Protein AF-A0AAD9J7C3-F1 (afdb_monomer)

Organism: NCBI:txid53620

Structure (mmCIF, N/CA/C/O backbone):
data_AF-A0AAD9J7C3-F1
#
_entry.id   AF-A0AAD9J7C3-F1
#
loop_
_atom_site.group_PDB
_atom_site.id
_atom_site.type_symbol
_atom_site.label_atom_id
_atom_site.label_alt_id
_atom_site.label_comp_id
_atom_site.label_asym_id
_atom_site.label_entity_id
_atom_site.label_seq_id
_atom_site.pdbx_PDB_ins_code
_atom_site.Cartn_x
_atom_site.Cartn_y
_atom_site.Cartn_z
_atom_site.occupancy
_atom_site.B_iso_or_equiv
_atom_site.auth_seq_id
_atom_site.auth_comp_id
_atom_site.auth_asym_id
_atom_site.auth_atom_id
_atom_site.pdbx_PDB_model_num
ATOM 1 N N . MET A 1 1 ? 19.164 18.723 -109.609 1.00 40.94 1 MET A N 1
ATOM 2 C CA . MET A 1 1 ? 20.501 19.326 -109.444 1.00 40.94 1 MET A CA 1
ATOM 3 C C . MET A 1 1 ? 20.771 19.322 -107.951 1.00 40.94 1 MET A C 1
ATOM 5 O O . MET A 1 1 ? 20.041 19.988 -107.237 1.00 40.94 1 MET A O 1
ATOM 9 N N . SER A 1 2 ? 21.419 18.276 -107.443 1.00 44.34 2 SER A N 1
ATOM 10 C CA . SER A 1 2 ? 22.884 18.082 -107.408 1.00 44.34 2 SER A CA 1
ATOM 11 C C . SER A 1 2 ? 23.456 18.688 -106.127 1.00 44.34 2 SER A C 1
ATOM 13 O O . SER A 1 2 ? 23.406 19.900 -105.979 1.00 44.34 2 SER A O 1
ATOM 15 N N . SER A 1 3 ? 23.904 17.815 -105.214 1.00 46.81 3 SER A N 1
ATOM 16 C CA . SER A 1 3 ? 25.274 17.820 -104.647 1.00 46.81 3 SER A CA 1
ATOM 17 C C . SER A 1 3 ? 25.325 18.636 -103.342 1.00 46.81 3 SER A C 1
ATOM 19 O O . SER A 1 3 ? 24.596 19.603 -103.221 1.00 46.81 3 SER A O 1
ATOM 21 N N . GLU A 1 4 ? 26.012 18.285 -102.259 1.00 47.66 4 GLU A N 1
ATOM 22 C CA . GLU A 1 4 ? 27.148 17.401 -102.004 1.00 47.66 4 GLU A CA 1
ATOM 23 C C . GLU A 1 4 ? 26.957 16.672 -100.660 1.00 47.66 4 GLU A C 1
ATOM 25 O O . GLU A 1 4 ? 26.453 17.232 -99.687 1.00 47.66 4 GLU A O 1
ATOM 30 N N . LYS A 1 5 ? 27.395 15.409 -100.606 1.00 54.91 5 LYS A N 1
ATOM 31 C CA . LYS A 1 5 ? 27.704 14.692 -99.367 1.00 54.91 5 LYS A CA 1
ATOM 32 C C . LYS A 1 5 ? 29.201 14.867 -99.112 1.00 54.91 5 LYS A C 1
ATOM 34 O O . LYS A 1 5 ? 29.982 14.232 -99.812 1.00 54.91 5 LYS A O 1
ATOM 39 N N . ASP A 1 6 ? 29.578 15.652 -98.109 1.00 56.78 6 ASP A N 1
ATOM 40 C CA . ASP A 1 6 ? 30.937 15.629 -97.558 1.00 56.78 6 ASP A CA 1
ATOM 41 C C . ASP A 1 6 ? 31.006 14.589 -96.438 1.00 56.78 6 ASP A C 1
ATOM 43 O O . ASP A 1 6 ? 30.622 14.820 -95.289 1.00 56.78 6 ASP A O 1
ATOM 47 N N . VAL A 1 7 ? 31.463 13.396 -96.812 1.00 54.19 7 VAL A N 1
ATOM 48 C CA . VAL A 1 7 ? 31.880 12.345 -95.886 1.00 54.19 7 VAL A CA 1
ATOM 49 C C . VAL A 1 7 ? 33.292 12.706 -95.435 1.00 54.19 7 VAL A C 1
ATOM 51 O O . VAL A 1 7 ? 34.247 12.537 -96.186 1.00 54.19 7 VAL A O 1
ATOM 54 N N . LYS A 1 8 ? 33.427 13.228 -94.213 1.00 59.22 8 LYS A N 1
ATOM 55 C CA . LYS A 1 8 ? 34.726 13.302 -93.537 1.00 59.22 8 LYS A CA 1
ATOM 56 C C . LYS A 1 8 ? 35.181 11.871 -93.259 1.00 59.22 8 LYS A C 1
ATOM 58 O O . LYS A 1 8 ? 34.643 11.220 -92.367 1.00 59.22 8 LYS A O 1
ATOM 63 N N . GLU A 1 9 ? 36.121 11.391 -94.067 1.00 52.94 9 GLU A N 1
ATOM 64 C CA . GLU A 1 9 ? 36.908 10.191 -93.793 1.00 52.94 9 GLU A CA 1
ATOM 65 C C . GLU A 1 9 ? 37.601 10.364 -92.442 1.00 52.94 9 GLU A C 1
ATOM 67 O O . GLU A 1 9 ? 38.524 11.160 -92.268 1.00 52.94 9 GLU A O 1
ATOM 72 N N . ASP A 1 10 ? 37.063 9.645 -91.466 1.00 54.97 10 ASP A N 1
ATOM 73 C CA . ASP A 1 10 ? 37.584 9.532 -90.120 1.00 54.97 10 ASP A CA 1
ATOM 74 C C . ASP A 1 10 ? 38.886 8.728 -90.209 1.00 54.97 10 ASP A C 1
ATOM 76 O O . ASP A 1 10 ? 38.883 7.512 -90.421 1.00 54.97 10 ASP A O 1
ATOM 80 N N . SER A 1 11 ? 40.010 9.444 -90.171 1.00 57.03 11 SER A N 1
ATOM 81 C CA . SER A 1 11 ? 41.364 8.902 -90.253 1.00 57.03 11 SER A CA 1
ATOM 82 C C . SER A 1 11 ? 41.648 8.065 -89.008 1.00 57.03 11 SER A C 1
ATOM 84 O O . SER A 1 11 ? 42.238 8.530 -88.032 1.00 57.03 11 SER A O 1
ATOM 86 N N . ARG A 1 12 ? 41.191 6.815 -89.040 1.00 59.53 12 ARG A N 1
ATOM 87 C CA . ARG A 1 12 ? 41.415 5.807 -88.011 1.00 59.53 12 ARG A CA 1
ATOM 88 C C . ARG A 1 12 ? 42.903 5.462 -88.023 1.00 59.53 12 ARG A C 1
ATOM 90 O O . ARG A 1 12 ? 43.373 4.731 -88.885 1.00 59.53 12 ARG A O 1
ATOM 97 N N . MET A 1 13 ? 43.663 6.073 -87.118 1.00 64.56 13 MET A N 1
ATOM 98 C CA . MET A 1 13 ? 45.041 5.668 -86.870 1.00 64.56 13 MET A CA 1
ATOM 99 C C . MET A 1 13 ? 45.020 4.229 -86.353 1.00 64.56 13 MET A C 1
ATOM 101 O O . MET A 1 13 ? 44.535 3.985 -85.248 1.00 64.56 13 MET A O 1
ATOM 105 N N . ASP A 1 14 ? 45.521 3.294 -87.158 1.00 73.81 14 ASP A N 1
ATOM 106 C CA . ASP A 1 14 ? 45.752 1.915 -86.740 1.00 73.81 14 ASP A CA 1
ATOM 107 C C . ASP A 1 14 ? 46.847 1.921 -85.666 1.00 73.81 14 ASP A C 1
ATOM 109 O O . ASP A 1 14 ? 48.041 2.037 -85.948 1.00 73.81 14 ASP A O 1
ATOM 113 N N . LEU A 1 15 ? 46.416 1.896 -84.406 1.00 73.00 15 LEU A N 1
ATOM 114 C CA . LEU A 1 15 ? 47.297 1.716 -83.260 1.00 73.00 15 LEU A CA 1
ATOM 115 C C . LEU A 1 15 ? 47.873 0.297 -83.290 1.00 73.00 15 LEU A C 1
ATOM 117 O O . LEU A 1 15 ? 47.196 -0.656 -83.674 1.00 73.00 15 LEU A O 1
ATOM 121 N N . ASP A 1 16 ? 49.128 0.165 -82.864 1.00 88.12 16 ASP A N 1
ATOM 122 C CA . ASP A 1 16 ? 49.785 -1.129 -82.696 1.00 88.12 16 ASP A CA 1
ATOM 123 C C . ASP A 1 16 ? 48.936 -2.015 -81.752 1.00 88.12 16 ASP A C 1
ATOM 125 O O . ASP A 1 16 ? 48.619 -1.575 -80.638 1.00 88.12 16 ASP A O 1
ATOM 129 N N . PRO A 1 17 ? 48.545 -3.238 -82.159 1.00 88.50 17 PRO A N 1
ATOM 130 C CA . PRO A 1 17 ? 47.713 -4.131 -81.348 1.00 88.50 17 PRO A CA 1
ATOM 131 C C . PRO A 1 17 ? 48.304 -4.431 -79.961 1.00 88.50 17 PRO A C 1
ATOM 133 O O . PRO A 1 17 ? 47.553 -4.724 -79.027 1.00 88.50 17 PRO A O 1
ATOM 136 N N . GLU A 1 18 ? 49.625 -4.323 -79.789 1.00 90.00 18 GLU A N 1
ATOM 137 C CA . GLU A 1 18 ? 50.269 -4.491 -78.482 1.00 90.00 18 GLU A CA 1
ATOM 138 C C . GLU A 1 18 ? 49.977 -3.311 -77.537 1.00 90.00 18 GLU A C 1
ATOM 140 O O . GLU A 1 18 ? 49.751 -3.511 -76.343 1.00 90.00 18 GLU A O 1
ATOM 145 N N . ILE A 1 19 ? 49.888 -2.084 -78.066 1.00 89.00 19 ILE A N 1
ATOM 146 C CA . ILE A 1 19 ? 49.506 -0.891 -77.292 1.00 89.00 19 ILE A CA 1
ATOM 147 C C . ILE A 1 19 ? 48.034 -0.989 -76.881 1.00 89.00 19 ILE A C 1
ATOM 149 O O . ILE A 1 19 ? 47.690 -0.693 -75.736 1.00 89.00 19 ILE A O 1
ATOM 153 N N . GLU A 1 20 ? 47.161 -1.450 -77.780 1.00 87.75 20 GLU A N 1
ATOM 154 C CA . GLU A 1 20 ? 45.740 -1.628 -77.469 1.00 87.75 20 GLU A CA 1
ATOM 155 C C . GLU A 1 20 ? 45.526 -2.683 -76.371 1.00 87.75 20 GLU A C 1
ATOM 157 O O . GLU A 1 20 ? 44.720 -2.485 -75.458 1.00 87.75 20 GLU A O 1
ATOM 162 N N . LYS A 1 21 ? 46.294 -3.777 -76.403 1.00 92.50 21 LYS A N 1
ATOM 163 C CA . LYS A 1 21 ? 46.275 -4.804 -75.357 1.00 92.50 21 LYS A CA 1
ATOM 164 C C . LYS A 1 21 ? 46.764 -4.264 -74.010 1.00 92.50 21 LYS A C 1
ATOM 166 O O . LYS A 1 21 ? 46.104 -4.492 -72.998 1.00 92.50 21 LYS A O 1
ATOM 171 N N . GLN A 1 22 ? 47.870 -3.517 -73.989 1.00 91.94 22 GLN A N 1
ATOM 172 C CA . GLN A 1 22 ? 48.392 -2.913 -72.757 1.00 91.94 22 GLN A CA 1
ATOM 173 C C . GLN A 1 22 ? 47.414 -1.899 -72.150 1.00 91.94 22 GLN A C 1
ATOM 175 O O . GLN A 1 22 ? 47.243 -1.876 -70.932 1.00 91.94 22 GLN A O 1
ATOM 180 N N . LEU A 1 23 ? 46.726 -1.109 -72.982 1.00 90.75 23 LEU A N 1
ATOM 181 C CA . LEU A 1 23 ? 45.687 -0.182 -72.528 1.00 90.75 23 LEU A CA 1
ATOM 182 C C . LEU A 1 23 ? 44.469 -0.913 -71.948 1.00 90.75 23 LEU A C 1
ATOM 184 O O . LEU A 1 23 ? 43.946 -0.480 -70.923 1.00 90.75 23 LEU A O 1
ATOM 188 N N . ARG A 1 24 ? 44.038 -2.035 -72.545 1.00 91.69 24 ARG A N 1
ATOM 189 C CA . ARG A 1 24 ? 42.943 -2.855 -71.993 1.00 91.69 24 ARG A CA 1
ATOM 190 C C . ARG A 1 24 ? 43.318 -3.498 -70.662 1.00 91.69 24 ARG A C 1
ATOM 192 O O . ARG A 1 24 ? 42.544 -3.406 -69.719 1.00 91.69 24 ARG A O 1
ATOM 199 N N . GLU A 1 25 ? 44.509 -4.085 -70.551 1.00 94.12 25 GLU A N 1
ATOM 200 C CA . GLU A 1 25 ? 44.974 -4.668 -69.285 1.00 94.12 25 GLU A CA 1
ATOM 201 C C . GLU A 1 25 ? 45.134 -3.609 -68.183 1.00 94.12 25 GLU A C 1
ATOM 203 O O . GLU A 1 25 ? 44.844 -3.880 -67.018 1.00 94.12 25 GLU A O 1
ATOM 208 N N . ALA A 1 26 ? 45.591 -2.401 -68.530 1.00 93.88 26 ALA A N 1
ATOM 209 C CA . ALA A 1 26 ? 45.661 -1.288 -67.588 1.00 93.88 26 ALA A CA 1
ATOM 210 C C . ALA A 1 26 ? 44.260 -0.853 -67.127 1.00 93.88 26 ALA A C 1
ATOM 212 O O . ALA A 1 26 ? 44.037 -0.733 -65.924 1.00 93.88 26 ALA A O 1
ATOM 213 N N . ALA A 1 27 ? 43.309 -0.713 -68.056 1.00 94.00 27 ALA A N 1
ATOM 214 C CA . ALA A 1 27 ? 41.925 -0.367 -67.741 1.00 94.00 27 ALA A CA 1
ATOM 215 C C . ALA A 1 27 ? 41.239 -1.431 -66.862 1.00 94.00 27 ALA A C 1
ATOM 217 O O . ALA A 1 27 ? 40.569 -1.083 -65.894 1.00 94.00 27 ALA A O 1
ATOM 218 N N . GLU A 1 28 ? 41.455 -2.722 -67.132 1.00 95.50 28 GLU A N 1
ATOM 219 C CA . GLU A 1 28 ? 40.919 -3.812 -66.304 1.00 95.50 28 GLU A CA 1
ATOM 220 C C . GLU A 1 28 ? 41.508 -3.806 -64.886 1.00 95.50 28 GLU A C 1
ATOM 222 O O . GLU A 1 28 ? 40.789 -4.045 -63.914 1.00 95.50 28 GLU A O 1
ATOM 227 N N . ARG A 1 29 ? 42.806 -3.507 -64.735 1.00 95.31 29 ARG A N 1
ATOM 228 C CA . ARG A 1 29 ? 43.434 -3.371 -63.409 1.00 95.31 29 ARG A CA 1
ATOM 229 C C . ARG A 1 29 ? 42.882 -2.173 -62.645 1.00 95.31 29 ARG A C 1
ATOM 231 O O . ARG A 1 29 ? 42.618 -2.305 -61.451 1.00 95.31 29 ARG A O 1
ATOM 238 N N . GLU A 1 30 ? 42.684 -1.037 -63.310 1.00 95.06 30 GLU A N 1
ATOM 239 C CA . GLU A 1 30 ? 42.068 0.145 -62.700 1.00 95.06 30 GLU A CA 1
ATOM 240 C C . GLU A 1 30 ? 40.617 -0.132 -62.281 1.00 95.06 30 GLU A C 1
ATOM 242 O O . GLU A 1 30 ? 40.236 0.181 -61.153 1.00 95.06 30 GLU A O 1
ATOM 247 N N . GLU A 1 31 ? 39.821 -0.797 -63.125 1.00 94.88 31 GLU A N 1
ATOM 248 C CA . GLU A 1 31 ? 38.444 -1.181 -62.794 1.00 94.88 31 GLU A CA 1
ATOM 249 C C . GLU A 1 31 ? 38.395 -2.142 -61.595 1.00 94.88 31 GLU A C 1
ATOM 251 O O . GLU A 1 31 ? 37.595 -1.956 -60.672 1.00 94.88 31 GLU A O 1
ATOM 256 N N . GLN A 1 32 ? 39.288 -3.137 -61.552 1.00 95.94 32 GLN A N 1
ATOM 257 C CA . GLN A 1 32 ? 39.407 -4.051 -60.412 1.00 95.94 32 GLN A CA 1
ATOM 258 C C . GLN A 1 32 ? 39.824 -3.320 -59.132 1.00 95.94 32 GLN A C 1
ATOM 260 O O . GLN A 1 32 ? 39.266 -3.594 -58.067 1.00 95.94 32 GLN A O 1
ATOM 265 N N . GLN A 1 33 ? 40.757 -2.370 -59.227 1.00 96.50 33 GLN A N 1
ATOM 266 C CA . GLN A 1 33 ? 41.208 -1.576 -58.088 1.00 96.50 33 GLN A CA 1
ATOM 267 C C . GLN A 1 33 ? 40.079 -0.695 -57.536 1.00 96.50 33 GLN A C 1
ATOM 269 O O . GLN A 1 33 ? 39.842 -0.698 -56.328 1.00 96.50 33 GLN A O 1
ATOM 274 N N . ILE A 1 34 ? 39.330 -0.013 -58.407 1.00 95.50 34 ILE A N 1
ATOM 275 C CA . ILE A 1 34 ? 38.174 0.808 -58.018 1.00 95.50 34 ILE A CA 1
ATOM 276 C C . ILE A 1 34 ? 37.073 -0.067 -57.402 1.00 95.50 34 ILE A C 1
ATOM 278 O O . ILE A 1 34 ? 36.509 0.280 -56.363 1.00 95.50 34 ILE A O 1
ATOM 282 N N . SER A 1 35 ? 36.779 -1.224 -58.003 1.00 95.06 35 SER A N 1
ATOM 283 C CA . SER A 1 35 ? 35.780 -2.171 -57.489 1.00 95.06 35 SER A CA 1
ATOM 284 C C . SER A 1 35 ? 36.141 -2.672 -56.088 1.00 95.06 35 SER A C 1
ATOM 286 O O . SER A 1 35 ? 35.277 -2.737 -55.208 1.00 95.06 35 SER A O 1
ATOM 288 N N . GLN A 1 36 ? 37.419 -2.978 -55.854 1.00 95.69 36 GLN A N 1
ATOM 289 C CA . GLN A 1 36 ? 37.904 -3.398 -54.544 1.00 95.69 36 GLN A CA 1
ATOM 290 C C . GLN A 1 36 ? 37.819 -2.258 -53.519 1.00 95.69 36 GLN A C 1
ATOM 292 O O . GLN A 1 36 ? 37.309 -2.471 -52.421 1.00 95.69 36 GLN A O 1
ATOM 297 N N . GLU A 1 37 ? 38.203 -1.035 -53.893 1.00 96.94 37 GLU A N 1
ATOM 298 C CA . GLU A 1 37 ? 38.112 0.132 -53.006 1.00 96.94 37 GLU A CA 1
ATOM 299 C C . GLU A 1 37 ? 36.659 0.437 -52.597 1.00 96.94 37 GLU A C 1
ATOM 301 O O . GLU A 1 37 ? 36.384 0.754 -51.436 1.00 96.94 37 GLU A O 1
ATOM 306 N N . ILE A 1 38 ? 35.701 0.298 -53.522 1.00 96.12 38 ILE A N 1
ATOM 307 C CA . ILE A 1 38 ? 34.270 0.465 -53.227 1.00 96.12 38 ILE A CA 1
ATOM 308 C C . ILE A 1 38 ? 33.781 -0.620 -52.262 1.00 96.12 38 ILE A C 1
ATOM 310 O O . ILE A 1 38 ? 33.052 -0.305 -51.317 1.00 96.12 38 ILE A O 1
ATOM 314 N N . LYS A 1 39 ? 34.178 -1.884 -52.466 1.00 97.06 39 LYS A N 1
ATOM 315 C CA . LYS A 1 39 ? 33.819 -2.989 -51.562 1.00 97.06 39 LYS A CA 1
ATOM 316 C C . LYS A 1 39 ? 34.362 -2.760 -50.159 1.00 97.06 39 LYS A C 1
ATOM 318 O O . LYS A 1 39 ? 33.606 -2.899 -49.200 1.00 97.06 39 LYS A O 1
ATOM 323 N N . ASP A 1 40 ? 35.619 -2.348 -50.041 1.00 96.88 40 ASP A N 1
ATOM 324 C CA . ASP A 1 40 ? 36.262 -2.115 -48.749 1.00 96.88 40 ASP A CA 1
ATOM 325 C C . ASP A 1 40 ? 35.606 -0.939 -48.008 1.00 96.88 40 ASP A C 1
ATOM 327 O O . ASP A 1 40 ? 35.268 -1.066 -46.828 1.00 96.88 40 ASP A O 1
ATOM 331 N N . LYS A 1 41 ? 35.307 0.169 -48.706 1.00 96.75 41 LYS A N 1
ATOM 332 C CA . LYS A 1 41 ? 34.556 1.301 -48.128 1.00 96.75 41 LYS A CA 1
ATOM 333 C C . LYS A 1 41 ? 33.143 0.901 -47.703 1.00 96.75 41 LYS A C 1
ATOM 335 O O . LYS A 1 41 ? 32.695 1.284 -46.624 1.00 96.75 41 LYS A O 1
ATOM 340 N N . CYS A 1 42 ? 32.441 0.117 -48.522 1.00 95.88 42 CYS A N 1
ATOM 341 C CA . CYS A 1 42 ? 31.098 -0.361 -48.201 1.00 95.88 42 CYS A CA 1
ATOM 342 C C . CYS A 1 42 ? 31.111 -1.284 -46.973 1.00 95.88 42 CYS A C 1
ATOM 344 O O . CYS A 1 42 ? 30.303 -1.107 -46.060 1.00 95.88 42 CYS A O 1
ATOM 346 N N . GLN A 1 43 ? 32.072 -2.210 -46.904 1.00 96.38 43 GLN A N 1
ATOM 347 C CA . GLN A 1 43 ? 32.251 -3.105 -45.764 1.00 96.38 43 GLN A CA 1
ATOM 348 C C . GLN A 1 43 ? 32.610 -2.331 -44.490 1.00 96.38 43 GLN A C 1
ATOM 350 O O . GLN A 1 43 ? 32.101 -2.645 -43.413 1.00 96.38 43 GLN A O 1
ATOM 355 N N . GLN A 1 44 ? 33.449 -1.299 -44.597 1.00 96.94 44 GLN A N 1
ATOM 356 C CA . GLN A 1 44 ? 33.819 -0.447 -43.470 1.00 96.94 44 GLN A CA 1
ATOM 357 C C . GLN A 1 44 ? 32.614 0.334 -42.926 1.00 96.94 44 GLN A C 1
ATOM 359 O O . GLN A 1 44 ? 32.385 0.331 -41.716 1.00 96.94 44 GLN A O 1
ATOM 364 N N . GLU A 1 45 ? 31.815 0.957 -43.796 1.00 96.31 45 GLU A N 1
ATOM 365 C CA . GLU A 1 45 ? 30.587 1.662 -43.402 1.00 96.31 45 GLU A CA 1
ATOM 366 C C . GLU A 1 45 ? 29.543 0.708 -42.807 1.00 96.31 45 GLU A C 1
ATOM 368 O O . GLU A 1 45 ? 28.898 1.036 -41.807 1.00 96.31 45 GLU A O 1
ATOM 373 N N . PHE A 1 46 ? 29.412 -0.499 -43.364 1.00 96.81 46 PHE A N 1
ATOM 374 C CA . PHE A 1 46 ? 28.542 -1.533 -42.807 1.00 96.81 46 PHE A CA 1
ATOM 375 C C . PHE A 1 46 ? 28.982 -1.934 -41.395 1.00 96.81 46 PHE A C 1
ATOM 377 O O . PHE A 1 46 ? 28.173 -1.895 -40.470 1.00 96.81 46 PHE A O 1
ATOM 384 N N . ASN A 1 47 ? 30.268 -2.244 -41.202 1.00 96.38 47 ASN A N 1
ATOM 385 C CA . ASN A 1 47 ? 30.816 -2.613 -39.896 1.00 96.38 47 ASN A CA 1
ATOM 386 C C . ASN A 1 47 ? 30.659 -1.475 -38.875 1.00 96.38 47 ASN A C 1
ATOM 388 O O . ASN A 1 47 ? 30.293 -1.720 -37.726 1.00 96.38 47 ASN A O 1
ATOM 392 N N . LYS A 1 48 ? 30.871 -0.223 -39.298 1.00 96.88 48 LYS A N 1
ATOM 393 C CA . LYS A 1 48 ? 30.684 0.962 -38.452 1.00 96.88 48 LYS A CA 1
ATOM 394 C C . LYS A 1 48 ? 29.228 1.117 -38.006 1.00 96.88 48 LYS A C 1
ATOM 396 O O . LYS A 1 48 ? 28.975 1.341 -36.825 1.00 96.88 48 LYS A O 1
ATOM 401 N N . ARG A 1 49 ? 28.265 0.957 -38.921 1.00 94.00 49 ARG A N 1
ATOM 402 C CA . ARG A 1 49 ? 26.829 1.002 -38.590 1.00 94.00 49 ARG A CA 1
ATOM 403 C C . ARG A 1 49 ? 26.397 -0.168 -37.712 1.00 94.00 49 ARG A C 1
ATOM 405 O O . ARG A 1 49 ? 25.617 0.039 -36.790 1.00 94.00 49 ARG A O 1
ATOM 412 N N . ALA A 1 50 ? 26.907 -1.369 -37.976 1.00 94.56 50 ALA A N 1
ATOM 413 C CA . ALA A 1 50 ? 26.631 -2.546 -37.162 1.00 94.56 50 ALA A CA 1
ATOM 414 C C . ALA A 1 50 ? 27.137 -2.366 -35.720 1.00 94.56 50 ALA A C 1
ATOM 416 O O . ALA A 1 50 ? 26.399 -2.656 -34.783 1.00 94.56 50 ALA A O 1
ATOM 417 N N . SER A 1 51 ? 28.345 -1.814 -35.540 1.00 95.81 51 SER A N 1
ATOM 418 C CA . SER A 1 51 ? 28.897 -1.498 -34.214 1.00 95.81 51 SER A CA 1
ATOM 419 C C . SER A 1 51 ? 28.040 -0.474 -33.470 1.00 95.81 51 SER A C 1
ATOM 421 O O . SER A 1 51 ? 27.694 -0.688 -32.314 1.00 95.81 51 SER A O 1
ATOM 423 N N . LEU A 1 52 ? 27.632 0.602 -34.149 1.00 95.69 52 LEU A N 1
ATOM 424 C CA . LEU A 1 52 ? 26.808 1.651 -33.545 1.00 95.69 52 LEU A CA 1
ATOM 425 C C . LEU A 1 52 ? 25.418 1.132 -33.142 1.00 95.69 52 LEU A C 1
ATOM 427 O O . LEU A 1 52 ? 24.928 1.463 -32.067 1.00 95.69 52 LEU A O 1
ATOM 431 N N . MET A 1 53 ? 24.800 0.274 -33.960 1.00 93.00 53 MET A N 1
ATOM 432 C CA . MET A 1 53 ? 23.540 -0.386 -33.596 1.00 93.00 53 MET A CA 1
ATOM 433 C C . MET A 1 53 ? 23.703 -1.332 -32.400 1.00 93.00 53 MET A C 1
ATOM 435 O O . MET A 1 53 ? 22.829 -1.371 -31.537 1.00 93.00 53 MET A O 1
ATOM 439 N N . ALA A 1 54 ? 24.810 -2.077 -32.322 1.00 94.50 54 ALA A N 1
ATOM 440 C CA . ALA A 1 54 ? 25.083 -2.957 -31.188 1.00 94.50 54 ALA A CA 1
ATOM 441 C C . ALA A 1 54 ? 25.276 -2.170 -29.880 1.00 94.50 54 ALA A C 1
ATOM 443 O O . ALA A 1 54 ? 24.741 -2.568 -28.846 1.00 94.50 54 ALA A O 1
ATOM 444 N N . GLU A 1 55 ? 25.984 -1.038 -29.928 1.00 94.00 55 GLU A N 1
ATOM 445 C CA . GLU A 1 55 ? 26.154 -0.137 -28.781 1.00 94.00 55 GLU A CA 1
ATOM 446 C C . GLU A 1 55 ? 24.818 0.459 -28.326 1.00 94.00 55 GLU A C 1
ATOM 448 O O . GLU A 1 55 ? 24.483 0.365 -27.146 1.00 94.00 55 GLU A O 1
ATOM 453 N N . GLN A 1 56 ? 24.007 0.975 -29.258 1.00 92.25 56 GLN A N 1
ATOM 454 C CA . GLN A 1 56 ? 22.674 1.505 -28.948 1.00 92.25 56 GLN A CA 1
ATOM 455 C C . GLN A 1 56 ? 21.756 0.443 -28.335 1.00 92.25 56 GLN A C 1
ATOM 457 O O . GLN A 1 56 ? 21.034 0.725 -27.379 1.00 92.25 56 GLN A O 1
ATOM 462 N N . PHE A 1 57 ? 21.794 -0.787 -28.854 1.00 94.75 57 PHE A N 1
ATOM 463 C CA . PHE A 1 57 ? 21.012 -1.890 -28.303 1.00 94.75 57 PHE A CA 1
ATOM 464 C C . PHE A 1 57 ? 21.451 -2.239 -26.878 1.00 94.75 57 PHE A C 1
ATOM 466 O O . PHE A 1 57 ? 20.604 -2.410 -26.004 1.00 94.75 57 PHE A O 1
ATOM 473 N N . LEU A 1 58 ? 22.760 -2.317 -26.618 1.00 93.25 58 LEU A N 1
ATOM 474 C CA . LEU A 1 58 ? 23.284 -2.599 -25.280 1.00 93.25 58 LEU A CA 1
ATOM 475 C C . LEU A 1 58 ? 22.945 -1.488 -24.284 1.00 93.25 58 LEU A C 1
ATOM 477 O O . LEU A 1 58 ? 22.590 -1.786 -23.145 1.00 93.25 58 LEU A O 1
ATOM 481 N N . GLU A 1 59 ? 23.016 -0.225 -24.697 1.00 90.94 59 GLU A N 1
ATOM 482 C CA . GLU A 1 59 ? 22.650 0.913 -23.853 1.00 90.94 59 GLU A CA 1
ATOM 483 C C . GLU A 1 59 ? 21.154 0.898 -23.509 1.00 90.94 59 GLU A C 1
ATOM 485 O O . GLU A 1 59 ? 20.789 0.993 -22.334 1.00 90.94 59 GLU A O 1
ATOM 490 N N . GLN A 1 60 ? 20.285 0.672 -24.501 1.00 88.62 60 GLN A N 1
ATOM 491 C CA . GLN A 1 60 ? 18.842 0.534 -24.282 1.00 88.62 60 GLN A CA 1
ATOM 492 C C . GLN A 1 60 ? 18.506 -0.670 -23.398 1.00 88.62 60 GLN A C 1
ATOM 494 O O . GLN A 1 60 ? 17.706 -0.548 -22.470 1.00 88.62 60 GLN A O 1
ATOM 499 N N . PHE A 1 61 ? 19.132 -1.822 -23.644 1.00 89.81 61 PHE A N 1
ATOM 500 C CA . PHE A 1 61 ? 18.915 -3.031 -22.854 1.00 89.81 61 PHE A CA 1
ATOM 501 C C . PHE A 1 61 ? 19.363 -2.844 -21.400 1.00 89.81 61 PHE A C 1
ATOM 503 O O . PHE A 1 61 ? 18.618 -3.180 -20.481 1.00 89.81 61 PHE A O 1
ATOM 510 N N . ASN A 1 62 ? 20.542 -2.258 -21.174 1.00 88.94 62 ASN A N 1
ATOM 511 C CA . ASN A 1 62 ? 21.041 -1.977 -19.828 1.00 88.94 62 ASN A CA 1
ATOM 512 C C . ASN A 1 62 ? 20.160 -0.959 -19.095 1.00 88.94 62 ASN A C 1
ATOM 514 O O . ASN A 1 62 ? 19.861 -1.157 -17.918 1.00 88.94 62 ASN A O 1
ATOM 518 N N . SER A 1 63 ? 19.694 0.088 -19.784 1.00 86.50 63 SER A N 1
ATOM 519 C CA . SER A 1 63 ? 18.749 1.058 -19.221 1.00 86.50 63 SER A CA 1
ATOM 520 C C . SER A 1 63 ? 17.434 0.386 -18.806 1.00 86.50 63 SER A C 1
ATOM 522 O O . SER A 1 63 ? 16.980 0.556 -17.674 1.00 86.50 63 SER A O 1
ATOM 524 N N . GLN A 1 64 ? 16.861 -0.461 -19.668 1.00 82.56 64 GLN A N 1
ATOM 525 C CA . GLN A 1 64 ? 15.646 -1.212 -19.344 1.00 82.56 64 GLN A CA 1
ATOM 526 C C . GLN A 1 64 ? 15.855 -2.184 -18.177 1.00 82.56 64 GLN A C 1
ATOM 528 O O . GLN A 1 64 ? 15.028 -2.230 -17.267 1.00 82.56 64 GLN A O 1
ATOM 533 N N . MET A 1 65 ? 16.960 -2.932 -18.161 1.00 81.38 65 MET A N 1
ATOM 534 C CA . MET A 1 65 ? 17.254 -3.887 -17.089 1.00 81.38 65 MET A CA 1
ATOM 535 C C . MET A 1 65 ? 17.509 -3.200 -15.743 1.00 81.38 65 MET A C 1
ATOM 537 O O . MET A 1 65 ? 17.055 -3.714 -14.720 1.00 81.38 65 MET A O 1
ATOM 541 N N . SER A 1 66 ? 18.159 -2.031 -15.732 1.00 80.12 66 SER A N 1
ATOM 542 C CA . SER A 1 66 ? 18.303 -1.217 -14.517 1.00 80.12 66 SER A CA 1
ATOM 543 C C . SER A 1 66 ? 16.933 -0.818 -13.972 1.00 80.12 66 SER A C 1
ATOM 545 O O . SER A 1 66 ? 16.626 -1.099 -12.817 1.00 80.12 66 SER A O 1
ATOM 547 N N . ASN A 1 67 ? 16.056 -0.290 -14.832 1.00 75.00 67 ASN A N 1
ATOM 548 C CA . ASN A 1 67 ? 14.710 0.125 -14.435 1.00 75.00 67 ASN A CA 1
ATOM 549 C C . ASN A 1 67 ? 13.863 -1.044 -13.897 1.00 75.00 67 ASN A C 1
ATOM 551 O O . ASN A 1 67 ? 13.072 -0.870 -12.970 1.00 75.00 67 ASN A O 1
ATOM 555 N N . VAL A 1 68 ? 14.013 -2.248 -14.459 1.00 73.75 68 VAL A N 1
ATOM 556 C CA . VAL A 1 68 ? 13.323 -3.452 -13.963 1.00 73.75 68 VAL A CA 1
ATOM 557 C C . VAL A 1 68 ? 13.868 -3.881 -12.598 1.00 73.75 68 VAL A C 1
ATOM 559 O O . VAL A 1 68 ? 13.082 -4.225 -11.711 1.00 73.75 68 VAL A O 1
ATOM 562 N N . GLY A 1 69 ? 15.190 -3.833 -12.408 1.00 67.94 69 GLY A N 1
ATOM 563 C CA . GLY A 1 69 ? 15.833 -4.116 -11.123 1.00 67.94 69 GLY A CA 1
ATOM 564 C C . GLY A 1 69 ? 15.372 -3.161 -10.022 1.00 67.94 69 GLY A C 1
ATOM 565 O O . GLY A 1 69 ? 14.991 -3.607 -8.935 1.00 67.94 69 GLY A O 1
ATOM 566 N N . ASP A 1 70 ? 15.307 -1.868 -10.328 1.00 66.62 70 ASP A N 1
ATOM 567 C CA . ASP A 1 70 ? 14.843 -0.834 -9.402 1.00 66.62 70 ASP A CA 1
ATOM 568 C C . ASP A 1 70 ? 13.360 -1.027 -9.051 1.00 66.62 70 ASP A C 1
ATOM 570 O O . ASP A 1 70 ? 12.988 -1.052 -7.878 1.00 66.62 70 ASP A O 1
ATOM 574 N N . ARG A 1 71 ? 12.494 -1.303 -10.035 1.00 66.31 71 ARG A N 1
ATOM 575 C CA . ARG A 1 71 ? 11.070 -1.589 -9.771 1.00 66.31 71 ARG A CA 1
ATOM 576 C C . ARG A 1 71 ? 10.868 -2.828 -8.897 1.00 66.31 71 ARG A C 1
ATOM 578 O O . ARG A 1 71 ? 10.015 -2.826 -8.008 1.00 66.31 71 ARG A O 1
ATOM 585 N N . TYR A 1 72 ? 11.640 -3.891 -9.121 1.00 59.03 72 TYR A N 1
ATOM 586 C CA . TYR A 1 72 ? 11.522 -5.118 -8.330 1.00 59.03 72 TYR A CA 1
ATOM 587 C C . TYR A 1 72 ? 12.016 -4.927 -6.891 1.00 59.03 72 TYR A C 1
ATOM 589 O O . TYR A 1 72 ? 11.369 -5.380 -5.940 1.00 59.03 72 TYR A O 1
ATOM 597 N N . THR A 1 73 ? 13.142 -4.236 -6.711 1.00 65.12 73 THR A N 1
ATOM 598 C CA . THR A 1 73 ? 13.678 -3.929 -5.378 1.00 65.12 73 THR A CA 1
ATOM 599 C C . THR A 1 73 ? 12.751 -2.990 -4.604 1.00 65.12 73 THR A C 1
ATOM 601 O O . THR A 1 73 ? 12.463 -3.262 -3.438 1.00 65.12 73 THR A O 1
ATOM 604 N N . HIS A 1 74 ? 12.170 -1.978 -5.255 1.00 59.69 74 HIS A N 1
ATOM 605 C CA . HIS A 1 74 ? 11.179 -1.097 -4.632 1.00 59.69 74 HIS A CA 1
ATOM 606 C C . HIS A 1 74 ? 9.914 -1.851 -4.200 1.00 59.69 74 HIS A C 1
ATOM 608 O O . HIS A 1 74 ? 9.525 -1.771 -3.034 1.00 59.69 74 HIS A O 1
ATOM 614 N N . HIS A 1 75 ? 9.316 -2.665 -5.076 1.00 58.06 75 HIS A N 1
ATOM 615 C CA . HIS A 1 75 ? 8.108 -3.424 -4.732 1.00 58.06 75 HIS A CA 1
ATOM 616 C C . HIS A 1 75 ? 8.333 -4.486 -3.654 1.00 58.06 75 HIS A C 1
ATOM 618 O O . HIS A 1 75 ? 7.435 -4.764 -2.854 1.00 58.06 75 HIS A O 1
ATOM 624 N N . THR A 1 76 ? 9.505 -5.123 -3.632 1.00 59.84 76 THR A N 1
ATOM 625 C CA . THR A 1 76 ? 9.819 -6.104 -2.585 1.00 59.84 76 THR A CA 1
ATOM 626 C C . THR A 1 76 ? 10.049 -5.422 -1.245 1.00 59.84 76 THR A C 1
ATOM 628 O O . THR A 1 76 ? 9.498 -5.884 -0.244 1.00 59.84 76 THR A O 1
ATOM 631 N N . HIS A 1 77 ? 10.775 -4.302 -1.220 1.00 60.94 77 HIS A N 1
ATOM 632 C CA . HIS A 1 77 ? 10.990 -3.536 -0.000 1.00 60.94 77 HIS A CA 1
ATOM 633 C C . HIS A 1 77 ? 9.664 -3.015 0.565 1.00 60.94 77 HIS A C 1
ATOM 635 O O . HIS A 1 77 ? 9.363 -3.267 1.727 1.00 60.94 77 HIS A O 1
ATOM 641 N N . GLU A 1 78 ? 8.819 -2.402 -0.266 1.00 66.00 78 GLU A N 1
ATOM 642 C CA . GLU A 1 78 ? 7.512 -1.876 0.139 1.00 66.00 78 GLU A CA 1
ATOM 643 C C . GLU A 1 78 ? 6.614 -2.965 0.751 1.00 66.00 78 GLU A C 1
ATOM 645 O O . GLU A 1 78 ? 6.095 -2.804 1.857 1.00 66.00 78 GLU A O 1
ATOM 650 N N . LYS A 1 79 ? 6.498 -4.133 0.101 1.00 67.12 79 LYS A N 1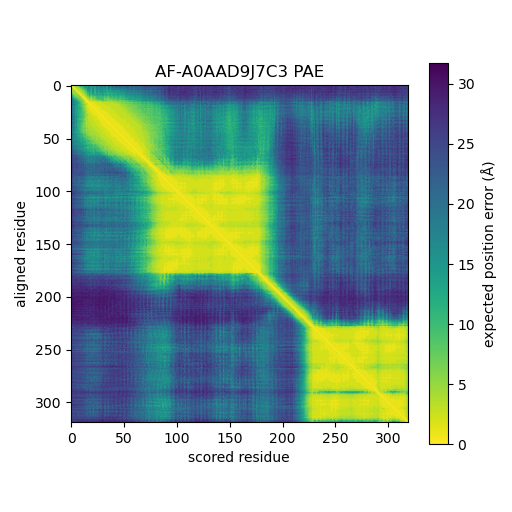
ATOM 651 C CA . LYS A 1 79 ? 5.702 -5.257 0.629 1.00 67.12 79 LYS A CA 1
ATOM 652 C C . LYS A 1 79 ? 6.239 -5.788 1.957 1.00 67.12 79 LYS A C 1
ATOM 654 O O . LYS A 1 79 ? 5.447 -6.181 2.817 1.00 67.12 79 LYS A O 1
ATOM 659 N N . ILE A 1 80 ? 7.561 -5.829 2.127 1.00 68.00 80 ILE A N 1
ATOM 660 C CA . ILE A 1 80 ? 8.191 -6.262 3.379 1.00 68.00 80 ILE A CA 1
ATOM 661 C C . ILE A 1 80 ? 7.915 -5.237 4.481 1.00 68.00 80 ILE A C 1
ATOM 663 O O . ILE A 1 80 ? 7.481 -5.634 5.564 1.00 68.00 80 ILE A O 1
ATOM 667 N N . THR A 1 81 ? 8.091 -3.943 4.202 1.00 69.94 81 THR A N 1
ATOM 668 C CA . THR A 1 81 ? 7.843 -2.867 5.168 1.00 69.94 81 THR A CA 1
ATOM 669 C C . THR A 1 81 ? 6.381 -2.854 5.605 1.00 69.94 81 THR A C 1
ATOM 671 O O . THR A 1 81 ? 6.113 -2.921 6.800 1.00 69.94 81 THR A O 1
ATOM 67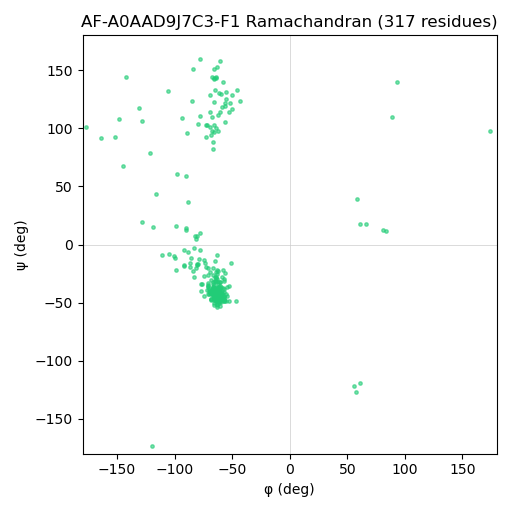4 N N . VAL A 1 82 ? 5.426 -2.905 4.669 1.00 73.38 82 VAL A N 1
ATOM 675 C CA . VAL A 1 82 ? 3.986 -2.924 4.987 1.00 73.38 82 VAL A CA 1
ATOM 676 C C . VAL A 1 82 ? 3.617 -4.134 5.852 1.00 73.38 82 VAL A C 1
ATOM 678 O O . VAL A 1 82 ? 2.913 -3.994 6.854 1.00 73.38 82 VAL A O 1
ATOM 681 N N . ARG A 1 83 ? 4.124 -5.333 5.529 1.00 76.06 83 ARG A N 1
ATOM 682 C CA . ARG A 1 83 ? 3.879 -6.532 6.350 1.00 76.06 83 ARG A CA 1
ATOM 683 C C . ARG A 1 83 ? 4.464 -6.396 7.753 1.00 76.06 83 ARG A C 1
ATOM 685 O O . ARG A 1 83 ? 3.788 -6.742 8.721 1.00 76.06 83 ARG A O 1
ATOM 692 N N . GLN A 1 84 ? 5.691 -5.894 7.878 1.00 80.94 84 GLN A N 1
ATOM 693 C CA . GLN A 1 84 ? 6.330 -5.689 9.178 1.00 80.94 84 GLN A CA 1
ATOM 694 C C . GLN A 1 84 ? 5.559 -4.673 10.023 1.00 80.94 84 GLN A C 1
ATOM 696 O O . GLN A 1 84 ? 5.251 -4.958 11.183 1.00 80.94 84 GLN A O 1
ATOM 701 N N . THR A 1 85 ? 5.165 -3.545 9.434 1.00 84.50 85 THR A N 1
ATOM 702 C CA . THR A 1 85 ? 4.346 -2.526 10.094 1.00 84.50 85 THR A CA 1
ATOM 703 C C . THR A 1 85 ? 3.024 -3.113 10.585 1.00 84.50 85 THR A C 1
ATOM 705 O O . THR A 1 85 ? 2.678 -2.943 11.755 1.00 84.50 85 THR A O 1
ATOM 708 N N . ASN A 1 86 ? 2.317 -3.882 9.752 1.00 86.69 86 ASN A N 1
ATOM 709 C CA . ASN A 1 86 ? 1.049 -4.507 10.138 1.00 86.69 86 ASN A CA 1
ATOM 710 C C . ASN A 1 86 ? 1.208 -5.494 11.304 1.00 86.69 86 ASN A C 1
ATOM 712 O O . ASN A 1 86 ? 0.383 -5.510 12.222 1.00 86.69 86 ASN A O 1
ATOM 716 N N . VAL A 1 87 ? 2.288 -6.281 11.322 1.00 90.31 87 VAL A N 1
ATOM 717 C CA . VAL A 1 87 ? 2.595 -7.193 12.437 1.00 90.31 87 VAL A CA 1
ATOM 718 C C . VAL A 1 87 ? 2.867 -6.412 13.725 1.00 90.31 87 VAL A C 1
ATOM 720 O O . VAL A 1 87 ? 2.381 -6.795 14.793 1.00 90.31 87 VAL A O 1
ATOM 723 N N . LEU A 1 88 ? 3.608 -5.305 13.647 1.00 89.81 88 LEU A N 1
ATOM 724 C CA . LEU A 1 88 ? 3.892 -4.453 14.802 1.00 89.81 88 LEU A CA 1
ATOM 725 C C . LEU A 1 88 ? 2.627 -3.771 15.337 1.00 89.81 88 LEU A C 1
ATOM 727 O O . LEU A 1 88 ? 2.400 -3.817 16.549 1.00 89.81 88 LEU A O 1
ATOM 731 N N . ARG A 1 89 ? 1.779 -3.214 14.460 1.00 91.88 89 ARG A N 1
ATOM 732 C CA . ARG A 1 89 ? 0.483 -2.614 14.831 1.00 91.88 89 ARG A CA 1
ATOM 733 C C . ARG A 1 89 ? -0.433 -3.645 15.484 1.00 91.88 89 ARG A C 1
ATOM 735 O O . ARG A 1 89 ? -0.934 -3.409 16.577 1.00 91.88 89 ARG A O 1
ATOM 742 N N . THR A 1 90 ? -0.538 -4.835 14.897 1.00 95.06 90 THR A N 1
ATOM 743 C CA . THR A 1 90 ? -1.289 -5.964 15.471 1.00 95.06 90 THR A CA 1
ATOM 744 C C . THR A 1 90 ? -0.786 -6.325 16.870 1.00 95.06 90 THR A C 1
ATOM 746 O O . THR A 1 90 ? -1.566 -6.454 17.810 1.00 95.06 90 THR A O 1
ATOM 749 N N . ASN A 1 91 ? 0.531 -6.466 17.043 1.00 95.19 91 ASN A N 1
ATOM 750 C CA . ASN A 1 91 ? 1.119 -6.811 18.339 1.00 95.19 91 ASN A CA 1
ATOM 751 C C . ASN A 1 91 ? 0.975 -5.679 19.369 1.00 95.19 91 ASN A C 1
ATOM 753 O O . ASN A 1 91 ? 0.904 -5.946 20.570 1.00 95.19 91 ASN A O 1
ATOM 757 N N . LYS A 1 92 ? 0.963 -4.416 18.929 1.00 95.19 92 LYS A N 1
ATOM 758 C CA . LYS A 1 92 ? 0.639 -3.264 19.778 1.00 95.19 92 LYS A CA 1
ATOM 759 C C . LYS A 1 92 ? -0.821 -3.340 20.223 1.00 95.19 92 LYS A C 1
ATOM 761 O O . LYS A 1 92 ? -1.053 -3.369 21.425 1.00 95.19 92 LYS A O 1
ATOM 766 N N . ALA A 1 93 ? -1.760 -3.503 19.291 1.00 96.44 93 ALA A N 1
ATOM 767 C CA . ALA A 1 93 ? -3.184 -3.637 19.586 1.00 96.44 93 ALA A CA 1
ATOM 768 C C . ALA A 1 93 ? -3.458 -4.780 20.576 1.00 96.44 93 ALA A C 1
ATOM 770 O O . ALA A 1 93 ? -4.089 -4.557 21.602 1.00 96.44 93 ALA A O 1
ATOM 771 N N . ILE A 1 94 ? -2.899 -5.975 20.349 1.00 97.62 94 ILE A N 1
ATOM 772 C CA . ILE A 1 94 ? -3.057 -7.117 21.266 1.00 97.62 94 ILE A CA 1
ATOM 773 C C . ILE A 1 94 ? -2.546 -6.786 22.671 1.00 97.62 94 ILE A C 1
ATOM 775 O O . ILE A 1 94 ? -3.221 -7.093 23.651 1.00 97.62 94 ILE A O 1
ATOM 779 N N . ARG A 1 95 ? -1.366 -6.162 22.796 1.00 96.75 95 ARG A N 1
ATOM 780 C CA . ARG A 1 95 ? -0.807 -5.798 24.107 1.00 96.75 95 ARG A CA 1
ATOM 781 C C . ARG A 1 95 ? -1.665 -4.751 24.809 1.00 96.75 95 ARG A C 1
ATOM 783 O O . ARG A 1 95 ? -1.996 -4.946 25.978 1.00 96.75 95 ARG A O 1
ATOM 790 N N . ASP A 1 96 ? -2.042 -3.695 24.101 1.00 96.06 96 ASP A N 1
ATOM 791 C CA . ASP A 1 96 ? -2.784 -2.570 24.664 1.00 96.06 96 ASP A CA 1
ATOM 792 C C . ASP A 1 96 ? -4.200 -2.986 25.073 1.00 96.06 96 ASP A C 1
ATOM 794 O O . ASP A 1 96 ? -4.620 -2.679 26.186 1.00 96.06 96 ASP A O 1
ATOM 798 N N . VAL A 1 97 ? -4.897 -3.759 24.234 1.00 97.62 97 VAL A N 1
ATOM 799 C CA . VAL A 1 97 ? -6.203 -4.343 24.570 1.00 97.62 97 VAL A CA 1
ATOM 800 C C . VAL A 1 97 ? -6.072 -5.322 25.724 1.00 97.62 97 VAL A C 1
ATOM 802 O O . VAL A 1 97 ? -6.869 -5.272 26.650 1.00 97.62 97 VAL A O 1
ATOM 805 N N . SER A 1 98 ? -5.063 -6.200 25.720 1.00 97.50 98 SER A N 1
ATOM 806 C CA . SER A 1 98 ? -4.928 -7.206 26.781 1.00 97.50 98 SER A CA 1
ATOM 807 C C . SER A 1 98 ? -4.755 -6.601 28.173 1.00 97.50 98 SER A C 1
ATOM 809 O O . SER A 1 98 ? -5.209 -7.193 29.150 1.00 97.50 98 SER A O 1
ATOM 811 N N . ARG A 1 99 ? -4.116 -5.428 28.270 1.00 96.94 99 ARG A N 1
ATOM 812 C CA . ARG A 1 99 ? -3.934 -4.715 29.537 1.00 96.94 99 ARG A CA 1
ATOM 813 C C . ARG A 1 99 ? -5.259 -4.171 30.073 1.00 96.94 99 ARG A C 1
ATOM 815 O O . ARG A 1 99 ? -5.486 -4.261 31.275 1.00 96.94 99 ARG A O 1
ATOM 822 N N . ASP A 1 100 ? -6.108 -3.655 29.191 1.00 97.50 100 ASP A N 1
ATOM 823 C CA . ASP A 1 100 ? -7.357 -2.981 29.567 1.00 97.50 100 ASP A CA 1
ATOM 824 C C . ASP A 1 100 ? -8.564 -3.936 29.619 1.00 97.50 100 ASP A C 1
ATOM 826 O O . ASP A 1 100 ? -9.597 -3.632 30.219 1.00 97.50 100 ASP A O 1
ATOM 830 N N . LEU A 1 101 ? -8.441 -5.111 28.997 1.00 97.06 101 LEU A N 1
ATOM 831 C CA . LEU A 1 101 ? -9.466 -6.149 29.014 1.00 97.06 101 LEU A CA 1
ATOM 832 C C . LEU A 1 101 ? -9.573 -6.819 30.391 1.00 97.06 101 LEU A C 1
ATOM 834 O O . LEU A 1 101 ? -10.674 -7.145 30.823 1.00 97.06 101 LEU A O 1
ATOM 838 N N . GLY A 1 102 ? -8.450 -6.983 31.102 1.00 94.62 102 GLY A N 1
ATOM 839 C CA . GLY A 1 102 ? -8.436 -7.521 32.465 1.00 94.62 102 GLY A CA 1
ATOM 840 C C . GLY A 1 102 ? -9.078 -8.909 32.560 1.00 94.62 102 GLY A C 1
ATOM 841 O O . GLY A 1 102 ? -8.710 -9.813 31.808 1.00 94.62 102 GLY A O 1
ATOM 842 N N . ASP A 1 103 ? -10.038 -9.064 33.474 1.00 95.88 103 ASP A N 1
ATOM 843 C CA . ASP A 1 103 ? -10.750 -10.325 33.734 1.00 95.88 103 ASP A CA 1
ATOM 844 C C . ASP A 1 103 ? -11.862 -10.625 32.702 1.00 95.88 103 ASP A C 1
ATOM 846 O O . ASP A 1 103 ? -12.309 -11.769 32.589 1.00 95.88 103 ASP A O 1
ATOM 850 N N . ASP A 1 104 ? -12.243 -9.649 31.868 1.00 97.25 104 ASP A N 1
ATOM 851 C CA . ASP A 1 104 ? -13.288 -9.790 30.836 1.00 97.25 104 ASP A CA 1
ATOM 852 C C . ASP A 1 104 ? -12.799 -10.527 29.576 1.00 97.25 104 ASP A C 1
ATOM 854 O O . ASP A 1 104 ? -13.480 -10.592 28.551 1.00 97.25 104 ASP A O 1
ATOM 858 N N . TRP A 1 105 ? -11.603 -11.114 29.616 1.00 98.19 105 TRP A N 1
ATOM 859 C CA . TRP A 1 105 ? -11.011 -11.788 28.463 1.00 98.19 105 TRP A CA 1
ATOM 860 C C . TRP A 1 105 ? -11.780 -13.031 28.013 1.00 98.19 105 TRP A C 1
ATOM 862 O O . TRP A 1 105 ? -11.734 -13.401 26.839 1.00 98.19 105 TRP A O 1
ATOM 872 N N . ARG A 1 106 ? -12.473 -13.696 28.942 1.00 98.38 106 ARG A N 1
ATOM 873 C CA . ARG A 1 106 ? -13.126 -14.992 28.722 1.00 98.38 106 ARG A CA 1
ATOM 874 C C . ARG A 1 106 ? -14.241 -14.937 27.666 1.00 98.38 106 ARG A C 1
ATOM 876 O O . ARG A 1 106 ? -14.153 -15.716 26.716 1.00 98.38 106 ARG A O 1
ATOM 883 N N . PRO A 1 107 ? -15.252 -14.049 27.768 1.00 98.44 107 PRO A N 1
ATOM 884 C CA . PRO A 1 107 ? -16.290 -13.926 26.739 1.00 98.44 107 PRO A CA 1
ATOM 885 C C . PRO A 1 107 ? -15.725 -13.517 25.371 1.00 98.44 107 PRO A C 1
ATOM 887 O O . PRO A 1 107 ? -16.148 -14.062 24.352 1.00 98.44 107 PRO A O 1
ATOM 890 N N . VAL A 1 108 ? -14.718 -12.635 25.336 1.00 98.44 108 VAL A N 1
ATOM 891 C CA . VAL A 1 108 ? -14.058 -12.227 24.083 1.00 98.44 108 VAL A CA 1
ATOM 892 C C . VAL A 1 108 ? -13.369 -13.422 23.426 1.00 98.44 108 VAL A C 1
ATOM 894 O O . VAL A 1 108 ? -13.582 -13.693 22.247 1.00 98.44 108 VAL A O 1
ATOM 897 N N . PHE A 1 109 ? -12.594 -14.194 24.191 1.00 98.50 109 PHE A N 1
ATOM 898 C CA . PHE A 1 109 ? -11.909 -15.383 23.685 1.00 98.50 109 PHE A CA 1
ATOM 899 C C . PHE A 1 109 ? -12.884 -16.454 23.181 1.00 98.50 109 PHE A C 1
ATOM 901 O O . PHE A 1 109 ? -12.643 -17.060 22.139 1.00 98.50 109 PHE A O 1
ATOM 908 N N . GLN A 1 110 ? -14.001 -16.669 23.881 1.00 98.38 110 GLN A N 1
ATOM 909 C CA . GLN A 1 110 ? -15.046 -17.597 23.442 1.00 98.38 110 GLN A CA 1
ATOM 910 C C . GLN A 1 110 ? -15.672 -17.171 22.113 1.00 98.38 110 GLN A C 1
ATOM 912 O O . GLN A 1 110 ? -15.863 -18.016 21.241 1.00 98.38 110 GLN A O 1
ATOM 917 N N . HIS A 1 111 ? -15.945 -15.875 21.933 1.00 98.31 111 HIS A N 1
ATOM 918 C CA . HIS A 1 111 ? -16.469 -15.359 20.670 1.00 98.31 111 HIS A CA 1
ATOM 919 C C . HIS A 1 111 ? -15.460 -15.523 19.525 1.00 98.31 111 HIS A C 1
ATOM 921 O O . HIS A 1 111 ? -15.821 -15.966 18.437 1.00 98.31 111 HIS A O 1
ATOM 927 N N . LEU A 1 112 ? -14.189 -15.212 19.783 1.00 98.25 112 LEU A N 1
ATOM 928 C CA . LEU A 1 112 ? -13.102 -15.337 18.808 1.00 98.25 112 LEU A CA 1
ATOM 929 C C . LEU A 1 112 ? -12.843 -16.781 18.371 1.00 98.25 112 LEU A C 1
ATOM 931 O O . LEU A 1 112 ? -12.444 -17.028 17.238 1.00 98.25 112 LEU A O 1
ATOM 935 N N . MET A 1 113 ? -13.072 -17.739 19.266 1.00 98.19 113 MET A N 1
ATOM 936 C CA . MET A 1 113 ? -12.847 -19.161 19.015 1.00 98.19 113 MET A CA 1
ATOM 937 C C . MET A 1 113 ? -14.137 -19.915 18.654 1.00 98.19 113 MET A C 1
ATOM 939 O O . MET A 1 113 ? -14.142 -21.144 18.707 1.00 98.19 113 MET A O 1
ATOM 943 N N . LYS A 1 114 ? -15.222 -19.218 18.281 1.00 97.56 114 LYS A N 1
ATOM 944 C CA . LYS A 1 114 ? -16.541 -19.826 18.007 1.00 97.56 114 LYS A CA 1
ATOM 945 C C . LYS A 1 114 ? -16.524 -20.903 16.917 1.00 97.56 114 LYS A C 1
ATOM 947 O O . LYS A 1 114 ? -17.280 -21.864 17.005 1.00 97.56 114 LYS A O 1
ATOM 952 N N . ASP A 1 115 ? -15.631 -20.764 15.938 1.00 97.12 115 ASP A N 1
ATOM 953 C CA . ASP A 1 115 ? -15.488 -21.707 14.821 1.00 97.12 115 ASP A CA 1
ATOM 954 C C . ASP A 1 115 ? -14.512 -22.858 15.138 1.00 97.12 115 ASP A C 1
ATOM 956 O O . ASP A 1 115 ? -14.362 -23.801 14.361 1.00 97.12 115 ASP A O 1
ATOM 960 N N . SER A 1 116 ? -13.830 -22.807 16.289 1.00 96.94 116 SER A N 1
ATOM 961 C CA . SER A 1 116 ? -12.942 -23.880 16.741 1.00 96.94 116 SER A CA 1
ATOM 962 C C . SER A 1 116 ? -13.716 -24.990 17.467 1.00 96.94 116 SER A C 1
ATOM 964 O O . SER A 1 116 ? -14.705 -24.716 18.147 1.00 96.94 116 SER A O 1
ATOM 966 N N . PRO A 1 117 ? -13.242 -26.252 17.422 1.00 98.12 117 PRO A N 1
ATOM 967 C CA . PRO A 1 117 ? -13.865 -27.350 18.161 1.00 98.12 117 PRO A CA 1
ATOM 968 C C . PRO A 1 117 ? -13.973 -27.049 19.663 1.00 98.12 117 PRO A C 1
ATOM 970 O O . PRO A 1 117 ? -12.978 -26.681 20.293 1.00 98.12 117 PRO A O 1
ATOM 973 N N . ALA A 1 118 ? -15.154 -27.261 20.252 1.00 97.94 118 ALA A N 1
ATOM 974 C CA . ALA A 1 118 ? -15.442 -26.912 21.648 1.00 97.94 118 ALA A CA 1
ATOM 975 C C . ALA A 1 118 ? -14.449 -27.5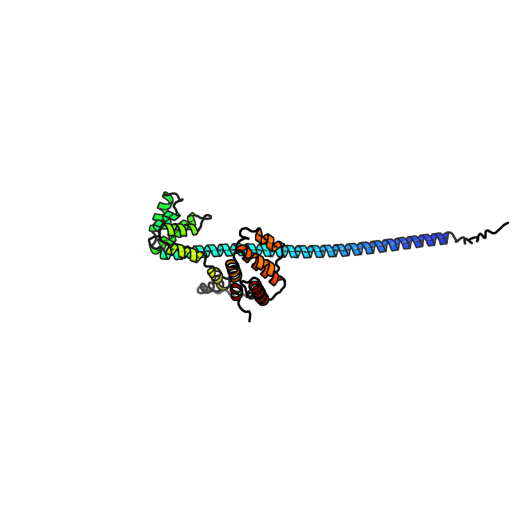29 22.653 1.00 97.94 118 ALA A C 1
ATOM 977 O O . ALA A 1 118 ? -14.044 -26.869 23.612 1.00 97.94 118 ALA A O 1
ATOM 978 N N . ASP A 1 119 ? -13.993 -28.760 22.403 1.00 97.94 119 ASP A N 1
ATOM 979 C CA . ASP A 1 119 ? -12.995 -29.432 23.242 1.00 97.94 119 ASP A CA 1
ATOM 980 C C . ASP A 1 119 ? -11.651 -28.695 23.241 1.00 97.94 119 ASP A C 1
ATOM 982 O O . ASP A 1 119 ? -11.044 -28.505 24.297 1.00 97.94 119 ASP A O 1
ATOM 986 N N . LYS A 1 120 ? -11.214 -28.203 22.074 1.00 97.38 120 LYS A N 1
ATOM 987 C CA . LYS A 1 120 ? -9.989 -27.404 21.944 1.00 97.38 120 LYS A CA 1
ATOM 988 C C . LYS A 1 120 ? -10.124 -26.097 22.722 1.00 97.38 120 LYS A C 1
ATOM 990 O O . LYS A 1 120 ? -9.222 -25.748 23.481 1.00 97.38 120 LYS A O 1
ATOM 995 N N . VAL A 1 121 ? -11.259 -25.407 22.582 1.00 97.94 121 VAL A N 1
ATOM 996 C CA . VAL A 1 121 ? -11.521 -24.145 23.296 1.00 97.94 121 VAL A CA 1
ATOM 997 C C . VAL A 1 121 ? -11.491 -24.359 24.809 1.00 97.94 121 VAL A C 1
ATOM 999 O O . VAL A 1 121 ? -10.836 -23.604 25.524 1.00 97.94 121 VAL A O 1
ATOM 1002 N N . LYS A 1 122 ? -12.121 -25.430 25.303 1.00 98.25 122 LYS A N 1
ATOM 1003 C CA . LYS A 1 122 ? -12.147 -25.772 26.730 1.00 98.25 122 LYS A CA 1
ATOM 1004 C C . LYS A 1 122 ? -10.755 -26.079 27.290 1.00 98.25 122 LYS A C 1
ATOM 1006 O O . LYS A 1 122 ? -10.425 -25.615 28.382 1.00 98.25 122 LYS A O 1
ATOM 1011 N N . VAL A 1 123 ? -9.938 -26.840 26.556 1.00 98.31 123 VAL A N 1
ATOM 1012 C CA . VAL A 1 123 ? -8.550 -27.148 26.947 1.00 98.31 123 VAL A CA 1
ATOM 1013 C C . VAL A 1 123 ? -7.709 -25.872 27.015 1.00 98.31 123 VAL A C 1
ATOM 1015 O O . VAL A 1 123 ? -6.996 -25.657 27.998 1.00 98.31 123 VAL A O 1
ATOM 1018 N N . GLU A 1 124 ? -7.822 -25.002 26.011 1.00 98.25 124 GLU A N 1
ATOM 1019 C CA . GLU A 1 124 ? -7.081 -23.741 25.968 1.00 98.25 124 GLU A CA 1
ATOM 1020 C C . GLU A 1 124 ? -7.517 -22.766 27.064 1.00 98.25 124 GLU A C 1
ATOM 1022 O O . GLU A 1 124 ? -6.666 -22.201 27.751 1.00 98.25 124 GLU A O 1
ATOM 1027 N N . MET A 1 125 ? -8.822 -22.639 27.317 1.00 98.19 125 MET A N 1
ATOM 1028 C CA . MET A 1 125 ? -9.342 -21.842 28.431 1.00 98.19 125 MET A CA 1
ATOM 1029 C C . MET A 1 125 ? -8.780 -22.309 29.777 1.00 98.19 125 MET A C 1
ATOM 1031 O O . MET A 1 125 ? -8.243 -21.499 30.532 1.00 98.19 125 MET A O 1
ATOM 1035 N N . ALA A 1 126 ? -8.808 -23.618 30.051 1.00 98.38 126 ALA A N 1
ATOM 1036 C CA . ALA A 1 126 ? -8.245 -24.171 31.283 1.00 98.38 126 ALA A CA 1
ATOM 1037 C C . ALA A 1 126 ? -6.726 -23.935 31.394 1.00 98.38 126 ALA A C 1
ATOM 1039 O O . ALA A 1 126 ? -6.196 -23.775 32.496 1.00 98.38 126 ALA A O 1
ATOM 1040 N N . ARG A 1 127 ? -6.003 -23.905 30.265 1.00 98.38 127 ARG A N 1
ATOM 1041 C CA . ARG A 1 127 ? -4.569 -23.574 30.219 1.00 98.38 127 ARG A CA 1
ATOM 1042 C C . ARG A 1 127 ? -4.314 -22.096 30.524 1.00 98.38 127 ARG A C 1
ATOM 1044 O O . ARG A 1 127 ? -3.349 -21.790 31.228 1.00 98.38 127 ARG A O 1
ATOM 1051 N N . ILE A 1 128 ? -5.154 -21.200 30.007 1.00 98.31 128 ILE A N 1
ATOM 1052 C CA . ILE A 1 128 ? -5.069 -19.751 30.234 1.00 98.31 128 ILE A CA 1
ATOM 1053 C C . ILE A 1 128 ? -5.398 -19.416 31.693 1.00 98.31 128 ILE A C 1
ATOM 1055 O O . ILE A 1 128 ? -4.664 -18.656 32.314 1.00 98.31 128 ILE A O 1
ATOM 1059 N N . GLU A 1 129 ? -6.413 -20.047 32.282 1.00 98.12 129 GLU A N 1
ATOM 1060 C CA . GLU A 1 129 ? -6.831 -19.813 33.676 1.00 98.12 129 GLU A CA 1
ATOM 1061 C C . GLU A 1 129 ? -5.761 -20.167 34.715 1.00 98.12 129 GLU A C 1
ATOM 1063 O O . GLU A 1 129 ? -5.747 -19.612 35.811 1.00 98.12 129 GLU A O 1
ATOM 1068 N N . ARG A 1 130 ? -4.813 -21.046 34.367 1.00 97.94 130 ARG A N 1
ATOM 1069 C CA . ARG A 1 130 ? -3.647 -21.359 35.213 1.00 97.94 130 ARG A CA 1
ATOM 1070 C C . ARG A 1 130 ? -2.592 -20.249 35.225 1.00 97.94 130 ARG A C 1
ATOM 1072 O O . ARG A 1 130 ? -1.671 -20.301 36.039 1.00 97.94 130 ARG A O 1
ATOM 1079 N N . GLN A 1 131 ? -2.668 -19.286 34.307 1.00 97.62 131 GLN A N 1
ATOM 1080 C CA . GLN A 1 131 ? -1.757 -18.145 34.266 1.00 97.62 131 GLN A CA 1
ATOM 1081 C C . GLN A 1 131 ? -2.145 -17.101 35.319 1.00 97.62 131 GLN A C 1
ATOM 1083 O O . GLN A 1 131 ? -3.286 -17.044 35.778 1.00 97.62 131 GLN A O 1
ATOM 1088 N N . LYS A 1 132 ? -1.189 -16.235 35.678 1.00 96.00 132 LYS A N 1
ATOM 1089 C CA . LYS A 1 132 ? -1.453 -15.090 36.564 1.00 96.00 132 LYS A CA 1
ATOM 1090 C C . LYS A 1 132 ? -2.550 -14.203 35.951 1.00 96.00 132 LYS A C 1
ATOM 1092 O O . LYS A 1 132 ? -2.460 -13.969 34.746 1.00 96.00 132 LYS A O 1
ATOM 1097 N N . PRO A 1 133 ? -3.501 -13.657 36.737 1.00 94.62 133 PRO A N 1
ATOM 1098 C CA . PRO A 1 133 ? -4.658 -12.916 36.216 1.00 94.62 133 PRO A CA 1
ATOM 1099 C C . PRO A 1 133 ? -4.312 -11.871 35.144 1.00 94.62 133 PRO A C 1
ATOM 1101 O O . PRO A 1 133 ? -4.821 -11.928 34.031 1.00 94.62 133 PRO A O 1
ATOM 1104 N N . PHE A 1 134 ? -3.312 -11.023 35.399 1.00 92.25 134 PHE A N 1
ATOM 1105 C CA . PHE A 1 134 ? -2.882 -9.978 34.458 1.00 92.25 134 PHE A CA 1
ATOM 1106 C C . PHE A 1 134 ? -2.287 -10.486 33.125 1.00 92.25 134 PHE A C 1
ATOM 1108 O O . PHE A 1 134 ? -2.101 -9.700 32.201 1.00 92.25 134 PHE A O 1
ATOM 1115 N N . LEU A 1 135 ? -1.941 -11.775 33.014 1.00 96.56 135 LEU A N 1
ATOM 1116 C CA . LEU A 1 135 ? -1.443 -12.395 31.778 1.00 96.56 135 LEU A CA 1
ATOM 1117 C C . LEU A 1 135 ? -2.523 -13.165 31.017 1.00 96.56 135 LEU A C 1
ATOM 1119 O O . LEU A 1 135 ? -2.273 -13.563 29.878 1.00 96.56 135 LEU A O 1
ATOM 1123 N N . GLN A 1 136 ? -3.687 -13.409 31.619 1.00 98.19 136 GLN A N 1
ATOM 1124 C CA . GLN A 1 136 ? -4.704 -14.278 31.030 1.00 98.19 136 GLN A CA 1
ATOM 1125 C C . GLN A 1 136 ? -5.232 -13.701 29.715 1.00 98.19 136 GLN A C 1
ATOM 1127 O O . GLN A 1 136 ? -5.179 -14.387 28.697 1.00 98.19 136 GLN A O 1
ATOM 1132 N N . ALA A 1 137 ? -5.603 -12.416 29.698 1.00 98.06 137 ALA A N 1
ATOM 1133 C CA . ALA A 1 137 ? -6.044 -11.716 28.492 1.00 98.06 137 ALA A CA 1
ATOM 1134 C C . ALA A 1 137 ? -4.997 -11.760 27.369 1.00 98.06 137 ALA A C 1
ATOM 1136 O O . ALA A 1 137 ? -5.298 -12.127 26.233 1.00 98.06 137 ALA A O 1
ATOM 1137 N N . LEU A 1 138 ? -3.735 -11.462 27.693 1.00 97.69 138 LEU A N 1
ATOM 1138 C CA . LEU A 1 138 ? -2.648 -11.486 26.715 1.00 97.69 138 LEU A CA 1
ATOM 1139 C C . LEU A 1 138 ? -2.431 -12.898 26.163 1.00 97.69 138 LEU A C 1
ATOM 1141 O O . LEU A 1 138 ? -2.192 -13.075 24.966 1.00 97.69 138 LEU A O 1
ATOM 1145 N N . LYS A 1 139 ? -2.503 -13.920 27.022 1.00 98.19 139 LYS A N 1
ATOM 1146 C CA . LYS A 1 139 ? -2.330 -15.304 26.588 1.00 98.19 139 LYS A CA 1
ATOM 1147 C C . LYS A 1 139 ? -3.515 -15.786 25.757 1.00 98.19 139 LYS A C 1
ATOM 1149 O O . LYS A 1 139 ? -3.284 -16.504 24.787 1.00 98.19 139 LYS A O 1
ATOM 1154 N N . ALA A 1 140 ? -4.734 -15.367 26.086 1.00 98.44 140 ALA A N 1
ATOM 1155 C CA . ALA A 1 140 ? -5.937 -15.657 25.318 1.00 98.44 140 ALA A CA 1
ATOM 1156 C C . ALA A 1 140 ? -5.845 -15.088 23.899 1.00 98.44 140 ALA A C 1
ATOM 1158 O O . ALA A 1 140 ? -5.944 -15.841 22.932 1.00 98.44 140 ALA A O 1
ATOM 1159 N N . LEU A 1 141 ? -5.542 -13.794 23.766 1.00 98.19 141 LEU A N 1
ATOM 1160 C CA . LEU A 1 141 ? -5.427 -13.143 22.459 1.00 98.19 141 LEU A CA 1
ATOM 1161 C C . LEU A 1 141 ? -4.286 -13.720 21.609 1.00 98.19 141 LEU A C 1
ATOM 1163 O O . LEU A 1 141 ? -4.471 -13.936 20.415 1.00 98.19 141 LEU A O 1
ATOM 1167 N N . ASN A 1 142 ? -3.135 -14.046 22.209 1.00 97.75 142 ASN A N 1
ATOM 1168 C CA . ASN A 1 142 ? -2.058 -14.723 21.476 1.00 97.75 142 ASN A CA 1
ATOM 1169 C C . ASN A 1 142 ? -2.440 -16.151 21.067 1.00 97.75 142 ASN A C 1
ATOM 1171 O O . ASN A 1 142 ? -2.145 -16.559 19.955 1.00 97.75 142 ASN A O 1
ATOM 1175 N N . THR A 1 143 ? -3.137 -16.902 21.924 1.00 98.25 143 THR A N 1
ATOM 1176 C CA . THR A 1 143 ? -3.592 -18.265 21.591 1.00 98.25 143 THR A CA 1
ATOM 1177 C C . THR A 1 143 ? -4.601 -18.254 20.441 1.00 98.25 143 THR A C 1
ATOM 1179 O O . THR A 1 143 ? -4.559 -19.137 19.582 1.00 98.25 143 THR A O 1
ATOM 1182 N N . TRP A 1 144 ? -5.486 -17.254 20.406 1.00 98.19 144 TRP A N 1
ATOM 1183 C CA . TRP A 1 144 ? -6.381 -17.019 19.274 1.00 98.19 144 TRP A CA 1
ATOM 1184 C C . TRP A 1 144 ? -5.586 -16.684 18.005 1.00 98.19 144 TRP A C 1
ATOM 1186 O O . TRP A 1 144 ? -5.741 -17.376 17.002 1.00 98.19 144 TRP A O 1
ATOM 1196 N N . LYS A 1 145 ? -4.669 -15.709 18.070 1.00 97.50 145 LYS A N 1
ATOM 1197 C CA . LYS A 1 145 ? -3.794 -15.338 16.946 1.00 97.50 145 LYS A CA 1
ATOM 1198 C C . LYS A 1 145 ? -3.043 -16.545 16.372 1.00 97.50 145 LYS A C 1
ATOM 1200 O O . LYS A 1 145 ? -3.080 -16.775 15.167 1.00 97.50 145 LYS A O 1
ATOM 1205 N N . ASP A 1 146 ? -2.420 -17.337 17.240 1.00 97.38 146 ASP A N 1
ATOM 1206 C CA . ASP A 1 146 ? -1.666 -18.534 16.860 1.00 97.38 146 ASP A CA 1
ATOM 1207 C C . ASP A 1 146 ? -2.575 -19.621 16.257 1.00 97.38 146 ASP A C 1
ATOM 1209 O O . ASP A 1 146 ? -2.147 -20.375 15.388 1.00 97.38 146 ASP A O 1
ATOM 1213 N N . SER A 1 147 ? -3.839 -19.706 16.692 1.00 96.88 147 SER A N 1
ATOM 1214 C CA . SER A 1 147 ? -4.806 -20.679 16.165 1.00 96.88 147 SER A CA 1
ATOM 1215 C C . SER A 1 147 ? -5.332 -20.322 14.775 1.00 96.88 147 SER A C 1
ATOM 1217 O O . SER A 1 147 ? -5.717 -21.236 14.048 1.00 96.88 147 SER A O 1
ATOM 1219 N N . MET A 1 148 ? -5.357 -19.035 14.417 1.00 95.75 148 MET A N 1
ATOM 1220 C CA . MET A 1 148 ? -5.817 -18.567 13.104 1.00 95.75 148 MET A CA 1
ATOM 1221 C C . MET A 1 148 ? -4.721 -18.644 12.031 1.00 95.75 148 MET A C 1
ATOM 1223 O O . MET A 1 148 ? -5.034 -18.809 10.857 1.00 95.75 148 MET A O 1
ATOM 1227 N N . GLY A 1 149 ? -3.441 -18.538 12.406 1.00 94.62 149 GLY A N 1
ATOM 1228 C CA . GLY A 1 149 ? -2.327 -18.619 11.456 1.00 94.62 149 GLY A CA 1
ATOM 1229 C C . GLY A 1 149 ? -2.446 -17.588 10.327 1.00 94.62 149 GLY A C 1
ATOM 1230 O O . GLY A 1 149 ? -2.534 -16.390 10.588 1.00 94.62 149 GLY A O 1
ATOM 1231 N N . ASP A 1 150 ? -2.476 -18.057 9.078 1.00 92.38 150 ASP A N 1
ATOM 1232 C CA . ASP A 1 150 ? -2.556 -17.197 7.888 1.00 92.38 150 ASP A CA 1
ATOM 1233 C C . ASP A 1 150 ? -3.938 -16.554 7.684 1.00 92.38 150 ASP A C 1
ATOM 1235 O O . ASP A 1 150 ? -4.046 -15.545 6.989 1.00 92.38 150 ASP A O 1
ATOM 1239 N N . THR A 1 151 ? -4.997 -17.093 8.301 1.00 93.88 151 THR A N 1
ATOM 1240 C CA . THR A 1 151 ? -6.350 -16.505 8.256 1.00 93.88 151 THR A CA 1
ATOM 1241 C C . THR A 1 151 ? -6.595 -15.527 9.403 1.00 93.88 151 THR A C 1
ATOM 1243 O O . THR A 1 151 ? -7.741 -15.207 9.718 1.00 93.88 151 THR A O 1
ATOM 1246 N N . PHE A 1 152 ? -5.535 -15.100 10.089 1.00 95.62 152 PHE A N 1
ATOM 1247 C CA . PHE A 1 152 ? -5.627 -14.132 11.167 1.00 95.62 152 PHE A CA 1
ATOM 1248 C C . PHE A 1 152 ? -6.088 -12.767 10.644 1.00 95.62 152 PHE A C 1
ATOM 1250 O O . PHE A 1 152 ? -5.425 -12.154 9.808 1.00 95.62 152 PHE A O 1
ATOM 1257 N N . ASP A 1 153 ? -7.189 -12.266 11.204 1.00 96.00 153 ASP A N 1
ATOM 1258 C CA . ASP A 1 153 ? -7.685 -10.916 10.957 1.00 96.00 153 ASP A CA 1
ATOM 1259 C C . ASP A 1 153 ? -8.003 -10.220 12.285 1.00 96.00 153 ASP A C 1
ATOM 1261 O O . ASP A 1 153 ? -8.880 -10.636 13.045 1.00 96.00 153 ASP A O 1
ATOM 1265 N N . ILE A 1 154 ? -7.291 -9.126 12.556 1.00 97.00 154 ILE A N 1
ATOM 1266 C CA . ILE A 1 154 ? -7.471 -8.305 13.755 1.00 97.00 154 ILE A CA 1
ATOM 1267 C C . ILE A 1 154 ? -8.869 -7.668 13.823 1.00 97.00 154 ILE A C 1
ATOM 1269 O O . ILE A 1 154 ? -9.336 -7.360 14.916 1.00 97.00 154 ILE A O 1
ATOM 1273 N N . ARG A 1 155 ? -9.586 -7.518 12.701 1.00 96.81 155 ARG A N 1
ATOM 1274 C CA . ARG A 1 155 ? -10.964 -6.994 12.694 1.00 96.81 155 ARG A CA 1
ATOM 1275 C C . ARG A 1 155 ? -11.941 -7.905 13.436 1.00 96.81 155 ARG A C 1
ATOM 1277 O O . ARG A 1 155 ? -12.853 -7.410 14.084 1.00 96.81 155 ARG A O 1
ATOM 1284 N N . GLN A 1 156 ? -11.681 -9.212 13.469 1.00 97.75 156 GLN A N 1
ATOM 1285 C CA . GLN A 1 156 ? -12.481 -10.144 14.269 1.00 97.75 156 GLN A CA 1
ATOM 1286 C C . GLN A 1 156 ? -12.371 -9.859 15.776 1.00 97.75 156 GLN A C 1
ATOM 1288 O O . GLN A 1 156 ? -13.318 -10.115 16.519 1.00 97.75 156 GLN A O 1
ATOM 1293 N N . LEU A 1 157 ? -11.245 -9.293 16.239 1.00 98.19 157 LEU A N 1
ATOM 1294 C CA . LEU A 1 157 ? -11.114 -8.805 17.616 1.00 98.19 157 LEU A CA 1
ATOM 1295 C C . LEU A 1 157 ? -12.035 -7.615 17.873 1.00 98.19 157 LEU A C 1
ATOM 1297 O O . LEU A 1 157 ? -12.657 -7.565 18.929 1.00 98.19 157 LEU A O 1
ATOM 1301 N N . VAL A 1 158 ? -12.153 -6.695 16.915 1.00 98.12 158 VAL A N 1
ATOM 1302 C CA . VAL A 1 158 ? -13.074 -5.552 17.006 1.00 98.12 158 VAL A CA 1
ATOM 1303 C C . VAL A 1 158 ? -14.513 -6.056 17.129 1.00 98.12 158 VAL A C 1
ATOM 1305 O O . VAL A 1 158 ? -15.208 -5.679 18.069 1.00 98.12 158 VAL A O 1
ATOM 1308 N N . ASP A 1 159 ? -14.931 -6.985 16.267 1.00 97.94 159 ASP A N 1
ATOM 1309 C CA . ASP A 1 159 ? -16.281 -7.567 16.300 1.00 97.94 159 ASP A CA 1
ATOM 1310 C C . ASP A 1 159 ? -16.573 -8.301 17.620 1.00 97.94 159 ASP A C 1
ATOM 1312 O O . ASP A 1 159 ? -17.657 -8.167 18.203 1.00 97.94 159 ASP A O 1
ATOM 1316 N N . ALA A 1 160 ? -15.593 -9.053 18.131 1.00 98.25 160 ALA A N 1
ATOM 1317 C CA . ALA A 1 160 ? -15.711 -9.742 19.410 1.00 98.25 160 ALA A CA 1
ATOM 1318 C C . ALA A 1 160 ? -15.836 -8.758 20.583 1.00 98.25 160 ALA A C 1
ATOM 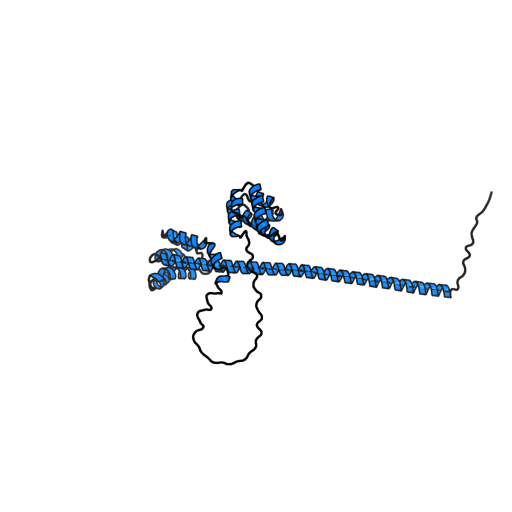1320 O O . ALA A 1 160 ? -16.690 -8.947 21.448 1.00 98.25 160 ALA A O 1
ATOM 1321 N N . LEU A 1 161 ? -15.036 -7.687 20.602 1.00 98.38 161 LEU A N 1
ATOM 1322 C CA . LEU A 1 161 ? -15.112 -6.639 21.626 1.00 98.38 161 LEU A CA 1
ATOM 1323 C C . LEU A 1 161 ? -16.455 -5.901 21.579 1.00 98.38 161 LEU A C 1
ATOM 1325 O O . LEU A 1 161 ? -17.064 -5.679 22.624 1.00 98.38 161 LEU A O 1
ATOM 1329 N N . MET A 1 162 ? -16.959 -5.598 20.380 1.00 97.81 162 MET A N 1
ATOM 1330 C CA . MET A 1 162 ? -18.280 -4.992 20.184 1.00 97.81 162 MET A CA 1
ATOM 1331 C C . MET A 1 162 ? -19.408 -5.898 20.689 1.00 97.81 162 MET A C 1
ATOM 1333 O O . MET A 1 162 ? -20.342 -5.413 21.326 1.00 97.81 162 MET A O 1
ATOM 1337 N N . THR A 1 163 ? -19.302 -7.210 20.457 1.00 97.88 163 THR A N 1
ATOM 1338 C CA . THR A 1 163 ? -20.285 -8.202 20.929 1.00 97.88 163 THR A CA 1
ATOM 1339 C C . THR A 1 163 ? -20.307 -8.321 22.455 1.00 97.88 163 THR A C 1
ATOM 1341 O O . THR A 1 163 ? -21.359 -8.570 23.035 1.00 97.88 163 THR A O 1
ATOM 1344 N N . VAL A 1 164 ? -19.162 -8.123 23.111 1.00 97.75 164 VAL A N 1
ATOM 1345 C CA . VAL A 1 164 ? -19.018 -8.139 24.581 1.00 97.75 164 VAL A CA 1
ATOM 1346 C C . VAL A 1 164 ? -19.234 -6.737 25.185 1.00 97.75 164 VAL A C 1
ATOM 1348 O O . VAL A 1 164 ? -18.937 -6.498 26.348 1.00 97.75 164 VAL A O 1
ATOM 1351 N N . GLU A 1 165 ? -19.759 -5.789 24.403 1.00 97.50 165 GLU A N 1
ATOM 1352 C CA . GLU A 1 165 ? -20.059 -4.411 24.823 1.00 97.50 165 GLU A CA 1
ATOM 1353 C C . GLU A 1 165 ? -18.834 -3.592 25.288 1.00 97.50 165 GLU A C 1
ATOM 1355 O O . GLU A 1 165 ? -18.979 -2.516 25.868 1.00 97.50 165 GLU A O 1
ATOM 1360 N N . ARG A 1 166 ? -17.611 -4.026 24.954 1.00 98.00 166 ARG A N 1
ATOM 1361 C CA . ARG A 1 166 ? -16.347 -3.304 25.205 1.00 98.00 166 ARG A CA 1
ATOM 1362 C C . ARG A 1 166 ? -15.989 -2.389 24.030 1.00 98.00 166 ARG A C 1
ATOM 1364 O O . ARG A 1 166 ? -14.955 -2.551 23.377 1.00 98.00 166 ARG A O 1
ATOM 1371 N N . ARG A 1 167 ? -16.888 -1.446 23.722 1.00 98.12 167 ARG A N 1
ATOM 1372 C CA . ARG A 1 167 ? -16.753 -0.527 22.569 1.00 98.12 167 ARG A CA 1
ATOM 1373 C C . ARG A 1 167 ? -15.522 0.374 22.669 1.00 98.12 167 ARG A C 1
ATOM 1375 O O . ARG A 1 167 ? -14.878 0.631 21.662 1.00 98.12 167 ARG A O 1
ATOM 1382 N N . ASP A 1 168 ? -15.167 0.767 23.888 1.00 97.81 168 ASP A N 1
ATOM 1383 C CA . ASP A 1 168 ? -13.963 1.533 24.215 1.00 97.81 168 ASP A CA 1
ATOM 1384 C C . ASP A 1 168 ? -12.688 0.857 23.690 1.00 97.81 168 ASP A C 1
ATOM 1386 O O . ASP A 1 168 ? -11.828 1.490 23.076 1.00 97.81 168 ASP A O 1
ATOM 1390 N N . LEU A 1 169 ? -12.581 -0.459 23.881 1.00 98.06 169 LEU A N 1
ATOM 1391 C CA . LEU A 1 169 ? -11.434 -1.227 23.408 1.00 98.06 169 LEU A CA 1
ATOM 1392 C C . LEU A 1 169 ? -11.489 -1.474 21.901 1.00 98.06 169 LEU A C 1
ATOM 1394 O O . LEU A 1 169 ? -10.440 -1.518 21.261 1.00 98.06 169 LEU A O 1
ATOM 1398 N N . ALA A 1 170 ? -12.685 -1.640 21.335 1.00 98.06 170 ALA A N 1
ATOM 1399 C CA . ALA A 1 170 ? -12.873 -1.806 19.897 1.00 98.06 170 ALA A CA 1
ATOM 1400 C C . ALA A 1 170 ? -12.404 -0.558 19.126 1.00 98.06 170 ALA A C 1
ATOM 1402 O O . ALA A 1 170 ? -11.621 -0.683 18.184 1.00 98.06 170 ALA A O 1
ATOM 1403 N N . GLU A 1 171 ? -12.807 0.634 19.577 1.00 97.31 171 GLU A N 1
ATOM 1404 C CA . GLU A 1 171 ? -12.344 1.919 19.035 1.00 97.31 171 GLU A CA 1
ATOM 1405 C C . GLU A 1 171 ? -10.826 2.056 19.171 1.00 97.31 171 GLU A C 1
ATOM 1407 O O . GLU A 1 171 ? -10.145 2.334 18.189 1.00 97.31 171 GLU A O 1
ATOM 1412 N N . LYS A 1 172 ? -10.264 1.711 20.335 1.00 96.88 172 LYS A N 1
ATOM 1413 C CA . LYS A 1 172 ? -8.810 1.722 20.546 1.00 96.88 172 LYS A CA 1
ATOM 1414 C C . LYS A 1 172 ? -8.048 0.816 19.570 1.00 96.88 172 LYS A C 1
ATOM 1416 O O . LYS A 1 172 ? -6.943 1.157 19.150 1.00 96.88 172 LYS A O 1
ATOM 1421 N N . VAL A 1 173 ? -8.593 -0.354 19.219 1.00 96.88 173 VAL A N 1
ATOM 1422 C CA . VAL A 1 173 ? -7.984 -1.231 18.203 1.00 96.88 173 VAL A CA 1
ATOM 1423 C C . VAL A 1 173 ? -7.995 -0.552 16.843 1.00 96.88 173 VAL A C 1
ATOM 1425 O O . VAL A 1 173 ? -6.959 -0.549 16.181 1.00 96.88 173 VAL A O 1
ATOM 1428 N N . LEU A 1 174 ? -9.130 0.019 16.437 1.00 95.81 174 LEU A N 1
ATOM 1429 C CA . LEU A 1 174 ? -9.253 0.727 15.163 1.00 95.81 174 LEU A CA 1
ATOM 1430 C C . LEU A 1 174 ? -8.287 1.910 15.096 1.00 95.81 174 LEU A C 1
ATOM 1432 O O . LEU A 1 174 ? -7.529 2.001 14.136 1.00 95.81 174 LEU A O 1
ATOM 1436 N N . ASP A 1 175 ? -8.202 2.705 16.162 1.00 94.94 175 ASP A N 1
ATOM 1437 C CA . ASP A 1 175 ? -7.253 3.812 16.265 1.00 94.94 175 ASP A CA 1
ATOM 1438 C C . ASP A 1 175 ? -5.810 3.330 16.077 1.00 94.94 175 ASP A C 1
ATOM 1440 O O . ASP A 1 175 ? -5.062 3.917 15.307 1.00 94.94 175 ASP A O 1
ATOM 1444 N N . ILE A 1 176 ? -5.400 2.226 16.715 1.00 94.00 176 ILE A N 1
ATOM 1445 C CA . ILE A 1 176 ? -4.038 1.677 16.563 1.00 94.00 176 ILE A CA 1
ATOM 1446 C C . ILE A 1 176 ? -3.764 1.189 15.131 1.00 94.00 176 ILE A C 1
ATOM 1448 O O . ILE A 1 176 ? -2.611 1.214 14.686 1.00 94.00 176 ILE A O 1
ATOM 1452 N N . LEU A 1 177 ? -4.785 0.700 14.427 1.00 91.25 177 LEU A N 1
ATOM 1453 C CA . LEU A 1 177 ? -4.654 0.227 13.049 1.00 91.25 177 LEU A CA 1
ATOM 1454 C C . LEU A 1 177 ? -4.593 1.392 12.054 1.00 91.25 177 LEU A C 1
ATOM 1456 O O . LEU A 1 177 ? -3.772 1.343 11.131 1.00 91.25 177 LEU A O 1
ATOM 1460 N N . ASP A 1 178 ? -5.397 2.429 12.287 1.00 90.38 178 ASP A N 1
ATOM 1461 C CA . ASP A 1 178 ? -5.492 3.642 11.470 1.00 90.38 178 ASP A CA 1
ATOM 1462 C C . ASP A 1 178 ? -4.374 4.654 11.762 1.00 90.38 178 ASP A C 1
ATOM 1464 O O . ASP A 1 178 ? -4.119 5.553 10.953 1.00 90.38 178 ASP A O 1
ATOM 1468 N N . ASP A 1 179 ? -3.680 4.506 12.894 1.00 85.56 179 ASP A N 1
ATOM 1469 C CA . ASP A 1 179 ? -2.575 5.367 13.298 1.00 85.56 179 ASP A CA 1
ATOM 1470 C C . ASP A 1 179 ? -1.372 5.218 12.352 1.00 85.56 179 ASP A C 1
ATOM 1472 O O . ASP A 1 179 ? -0.430 4.445 12.563 1.00 85.56 179 ASP A O 1
ATOM 1476 N N . ASN A 1 180 ? -1.394 6.029 11.294 1.00 68.56 180 ASN A N 1
ATOM 1477 C CA . ASN A 1 180 ? -0.286 6.213 10.364 1.00 68.56 180 ASN A CA 1
ATOM 1478 C C . ASN A 1 180 ? 0.952 6.826 11.046 1.00 68.56 180 ASN A C 1
ATOM 1480 O O . ASN A 1 180 ? 2.017 6.870 10.435 1.00 68.56 180 ASN A O 1
ATOM 1484 N N . GLN A 1 181 ? 0.869 7.296 12.301 1.00 62.69 181 GLN A N 1
ATOM 1485 C CA . GLN A 1 181 ? 2.039 7.851 12.987 1.00 62.69 181 GLN A CA 1
ATOM 1486 C C . GLN A 1 181 ? 3.072 6.789 13.372 1.00 62.69 181 GLN A C 1
ATOM 1488 O O . GLN A 1 181 ? 4.243 7.133 13.551 1.00 62.69 181 GLN A O 1
ATOM 1493 N N . LEU A 1 182 ? 2.702 5.502 13.447 1.00 58.72 182 LEU A N 1
ATOM 1494 C CA . LEU A 1 182 ? 3.687 4.436 13.670 1.00 58.72 182 LEU A CA 1
ATOM 1495 C C . LEU A 1 182 ? 4.713 4.326 12.534 1.00 58.72 182 LEU A C 1
ATOM 1497 O O . LEU A 1 182 ? 5.839 3.899 12.797 1.00 58.72 182 LEU A O 1
ATOM 1501 N N . ASP A 1 183 ? 4.364 4.764 11.321 1.00 59.75 183 ASP A N 1
ATOM 1502 C CA . ASP A 1 183 ? 5.288 4.775 10.180 1.00 59.75 183 ASP A CA 1
ATOM 1503 C C . ASP A 1 183 ? 6.433 5.779 10.389 1.00 59.75 183 ASP A C 1
ATOM 1505 O O . ASP A 1 183 ? 7.548 5.555 9.922 1.00 59.75 183 ASP A O 1
ATOM 1509 N N . ASN A 1 184 ? 6.211 6.826 11.193 1.00 56.72 184 ASN A N 1
ATOM 1510 C CA . ASN A 1 184 ? 7.238 7.817 11.517 1.00 56.72 184 ASN A CA 1
ATOM 1511 C C . ASN A 1 184 ? 8.160 7.392 12.671 1.00 56.72 184 ASN A C 1
ATOM 1513 O O . ASN A 1 184 ? 9.274 7.900 12.772 1.00 56.72 184 ASN A O 1
ATOM 1517 N N . LEU A 1 185 ? 7.731 6.479 13.553 1.00 53.47 185 LEU A N 1
ATOM 1518 C CA . LEU A 1 185 ? 8.539 6.083 14.717 1.00 53.47 185 LEU A CA 1
ATOM 1519 C C . LEU A 1 185 ? 9.619 5.040 14.375 1.00 53.47 185 LEU A C 1
ATOM 1521 O O . LEU A 1 185 ? 10.590 4.895 15.122 1.00 53.47 185 LEU A O 1
ATOM 1525 N N . TYR A 1 186 ? 9.445 4.322 13.260 1.00 55.41 186 TYR A N 1
ATOM 1526 C CA . TYR A 1 186 ? 10.285 3.193 12.842 1.00 55.41 186 TYR A CA 1
ATOM 1527 C C . TYR A 1 186 ? 11.007 3.398 11.507 1.00 55.41 186 TYR A C 1
ATOM 1529 O O . TYR A 1 186 ? 11.572 2.437 10.976 1.00 55.41 186 TYR A O 1
ATOM 1537 N N . THR A 1 187 ? 11.079 4.629 10.986 1.00 55.59 187 THR A N 1
ATOM 1538 C CA . THR A 1 187 ? 12.096 4.944 9.975 1.00 55.59 187 THR A CA 1
ATOM 1539 C C . THR A 1 187 ? 13.456 4.477 10.510 1.00 55.59 187 THR A C 1
ATOM 1541 O O . THR A 1 187 ? 13.808 4.708 11.671 1.00 55.59 187 THR A O 1
ATOM 1544 N N . LEU A 1 188 ? 14.171 3.696 9.691 1.00 50.31 188 LEU A N 1
ATOM 1545 C CA . LEU A 1 188 ? 15.289 2.824 10.088 1.00 50.31 188 LEU A CA 1
ATOM 1546 C C . LEU A 1 188 ? 16.397 3.499 10.926 1.00 50.31 188 LEU A C 1
ATOM 1548 O O . LEU A 1 188 ? 17.188 2.797 11.559 1.00 50.31 188 LEU A O 1
ATOM 1552 N N . GLU A 1 189 ? 16.461 4.830 10.972 1.00 52.97 189 GLU A N 1
ATOM 1553 C CA . GLU A 1 189 ? 17.436 5.582 11.766 1.00 52.97 189 GLU A CA 1
ATOM 1554 C C . GLU A 1 189 ? 17.380 5.283 13.274 1.00 52.97 189 GLU A C 1
ATOM 1556 O O . GLU A 1 189 ? 18.417 5.340 13.943 1.00 52.97 189 GLU A O 1
ATOM 1561 N N . ASN A 1 190 ? 16.220 4.895 13.819 1.00 47.31 190 ASN A N 1
ATOM 1562 C CA . ASN A 1 190 ? 16.076 4.676 15.265 1.00 47.31 190 ASN A CA 1
ATOM 1563 C C . ASN A 1 190 ? 16.329 3.232 15.727 1.00 47.31 190 ASN A C 1
ATOM 1565 O O . ASN A 1 190 ? 16.637 3.011 16.900 1.00 47.31 190 ASN A O 1
ATOM 1569 N N . VAL A 1 191 ? 16.277 2.241 14.832 1.00 53.47 191 VAL A N 1
ATOM 1570 C CA . VAL A 1 191 ? 16.465 0.825 15.214 1.00 53.47 191 VAL A CA 1
ATOM 1571 C C . VAL A 1 191 ? 17.958 0.468 15.365 1.00 53.47 191 VAL A C 1
ATOM 1573 O O . VAL A 1 191 ? 18.304 -0.480 16.068 1.00 53.47 191 VAL A O 1
ATOM 1576 N N . GLY A 1 192 ? 18.870 1.276 14.809 1.00 47.78 192 GLY A N 1
ATOM 1577 C CA . GLY A 1 192 ? 20.321 1.041 14.868 1.00 47.78 192 GLY A CA 1
ATOM 1578 C C . GLY A 1 192 ? 21.061 1.594 16.096 1.00 47.78 192 GLY A C 1
ATOM 1579 O O . GLY A 1 192 ? 22.193 1.188 16.348 1.00 47.78 192 GLY A O 1
ATOM 1580 N N . LYS A 1 193 ? 20.467 2.506 16.882 1.00 51.41 193 LYS A N 1
ATOM 1581 C CA . LYS A 1 193 ? 21.184 3.189 17.985 1.00 51.41 193 LYS A CA 1
ATOM 1582 C C . LYS A 1 193 ? 20.903 2.639 19.389 1.00 51.41 193 LYS A C 1
ATOM 1584 O O . LYS A 1 193 ? 21.615 2.997 20.321 1.00 51.41 193 LYS A O 1
ATOM 1589 N N . GLY A 1 194 ? 19.912 1.759 19.557 1.00 45.75 194 GLY A N 1
ATOM 1590 C CA . GLY A 1 194 ? 19.439 1.339 20.886 1.00 45.75 194 GLY A CA 1
ATOM 1591 C C . GLY A 1 194 ? 19.966 0.004 21.427 1.00 45.75 194 GLY A C 1
ATOM 1592 O O . GLY A 1 194 ? 19.948 -0.193 22.638 1.00 45.75 194 GLY A O 1
ATOM 1593 N N . PHE A 1 195 ? 20.434 -0.921 20.579 1.00 41.84 195 PHE A N 1
ATOM 1594 C CA . PHE A 1 195 ? 20.713 -2.305 21.013 1.00 41.84 195 PHE A CA 1
ATOM 1595 C C . PHE A 1 195 ? 22.201 -2.661 21.186 1.00 41.84 195 PHE A C 1
ATOM 1597 O O . PHE A 1 195 ? 22.518 -3.703 21.754 1.00 41.84 195 PHE A O 1
ATOM 1604 N N . ALA A 1 196 ? 23.132 -1.790 20.780 1.00 45.69 196 ALA A N 1
ATOM 1605 C CA . ALA A 1 196 ? 24.573 -2.046 20.911 1.00 45.69 196 ALA A CA 1
ATOM 1606 C C . ALA A 1 196 ? 25.161 -1.717 22.306 1.00 45.69 196 ALA A C 1
ATOM 1608 O O . ALA A 1 196 ? 26.343 -1.950 22.544 1.00 45.69 196 ALA A O 1
ATOM 1609 N N . GLY A 1 197 ? 24.366 -1.191 23.247 1.00 40.94 197 GLY A N 1
ATOM 1610 C CA . GLY A 1 197 ? 24.864 -0.717 24.550 1.00 40.94 197 GLY A CA 1
ATOM 1611 C C . GLY A 1 197 ? 24.859 -1.730 25.706 1.00 40.94 197 GLY A C 1
ATOM 1612 O O . GLY A 1 197 ? 25.322 -1.392 26.791 1.00 40.94 197 GLY A O 1
ATOM 1613 N N . GLY A 1 198 ? 24.324 -2.944 25.524 1.00 37.66 198 GLY A N 1
ATOM 1614 C CA . GLY A 1 198 ? 23.936 -3.804 26.658 1.00 37.66 198 GLY A CA 1
ATOM 1615 C C . GLY A 1 198 ? 24.753 -5.073 26.923 1.00 37.66 198 GLY A C 1
ATOM 1616 O O . GLY A 1 198 ? 24.530 -5.703 27.950 1.00 37.66 198 GLY A O 1
ATOM 1617 N N . ALA A 1 199 ? 25.676 -5.477 26.043 1.00 41.69 199 ALA A N 1
ATOM 1618 C CA . ALA A 1 199 ? 26.296 -6.813 26.113 1.00 41.69 199 ALA A CA 1
ATOM 1619 C C . ALA A 1 199 ? 27.838 -6.825 26.092 1.00 41.69 199 ALA A C 1
ATOM 1621 O O . ALA A 1 199 ? 28.442 -7.852 25.804 1.00 41.69 199 ALA A O 1
ATOM 1622 N N . ALA A 1 200 ? 28.499 -5.708 26.414 1.00 43.22 200 ALA A N 1
ATOM 1623 C CA . ALA A 1 200 ? 29.964 -5.604 26.405 1.00 43.22 200 ALA A CA 1
ATOM 1624 C C . ALA A 1 200 ? 30.560 -5.328 27.797 1.00 43.22 200 ALA A C 1
ATOM 1626 O O . ALA A 1 200 ? 31.447 -4.490 27.957 1.00 43.22 200 ALA A O 1
ATOM 1627 N N . LYS A 1 201 ? 30.076 -6.019 28.837 1.00 48.12 201 LYS A N 1
ATOM 1628 C CA . LYS A 1 201 ? 30.729 -5.988 30.154 1.00 48.12 201 LYS A CA 1
ATOM 1629 C C . LYS A 1 201 ? 30.632 -7.327 30.876 1.00 48.12 201 LYS A C 1
ATOM 1631 O O . LYS A 1 201 ? 29.962 -7.425 31.891 1.00 48.12 201 LYS A O 1
ATOM 1636 N N . GLN A 1 202 ? 31.308 -8.336 30.331 1.00 45.50 202 GLN A N 1
ATOM 1637 C CA . GLN A 1 202 ? 31.968 -9.433 31.056 1.00 45.50 202 GLN A CA 1
ATOM 1638 C C . GLN A 1 202 ? 32.489 -10.439 30.026 1.00 45.50 202 GLN A C 1
ATOM 1640 O O . GLN A 1 202 ? 31.715 -11.222 29.508 1.00 45.50 202 GLN A O 1
ATOM 1645 N N . VAL A 1 203 ? 33.774 -10.351 29.685 1.00 40.50 203 VAL A N 1
ATOM 1646 C CA . VAL A 1 203 ? 34.766 -11.444 29.668 1.00 40.50 203 VAL A CA 1
ATOM 1647 C C . VAL A 1 203 ? 36.082 -10.770 29.277 1.00 40.50 203 VAL A C 1
ATOM 1649 O O . VAL A 1 203 ? 36.320 -10.430 28.123 1.00 40.50 203 VAL A O 1
ATOM 1652 N N . ALA A 1 204 ? 36.924 -10.520 30.278 1.00 46.50 204 ALA A N 1
ATOM 1653 C CA . ALA A 1 204 ? 38.323 -10.204 30.058 1.00 46.50 204 ALA A CA 1
ATOM 1654 C C . ALA A 1 204 ? 39.023 -11.501 29.632 1.00 46.50 204 ALA A C 1
ATOM 1656 O O . ALA A 1 204 ? 39.277 -12.374 30.458 1.00 46.50 204 ALA A O 1
ATOM 1657 N N . GLY A 1 205 ? 39.288 -11.631 28.335 1.00 38.28 205 GLY A N 1
ATOM 1658 C CA . GLY A 1 205 ? 40.088 -12.698 27.749 1.00 38.28 205 GLY A CA 1
ATOM 1659 C C . GLY A 1 205 ? 41.162 -12.073 26.874 1.00 38.28 205 GLY A C 1
ATOM 1660 O O . GLY A 1 205 ? 40.865 -11.528 25.818 1.00 38.28 205 GLY A O 1
ATOM 1661 N N . LYS A 1 206 ? 42.401 -12.107 27.361 1.00 48.69 206 LYS A N 1
ATOM 1662 C CA . LYS A 1 206 ? 43.619 -11.727 26.644 1.00 48.69 206 LYS A CA 1
ATOM 1663 C C . LYS A 1 206 ? 43.727 -12.539 25.347 1.00 48.69 206 LYS A C 1
ATOM 1665 O O . LYS A 1 206 ? 43.843 -13.759 25.417 1.00 48.69 206 LYS A O 1
ATOM 1670 N N . SER A 1 207 ? 43.792 -11.870 24.203 1.00 38.88 207 SER A N 1
ATOM 1671 C CA . SER A 1 207 ? 44.446 -12.412 23.011 1.00 38.88 207 SER A CA 1
ATOM 1672 C C . SER A 1 207 ? 45.037 -11.259 22.206 1.00 38.88 207 SER A C 1
ATOM 1674 O O . SER A 1 207 ? 44.308 -10.455 21.628 1.00 38.88 207 SER A O 1
ATOM 1676 N N . GLU A 1 208 ? 46.365 -11.176 22.234 1.00 45.59 208 GLU A N 1
ATOM 1677 C CA . GLU A 1 208 ? 47.176 -10.442 21.268 1.00 45.59 208 GLU A CA 1
ATOM 1678 C C . GLU A 1 208 ? 47.097 -11.177 19.928 1.00 45.59 208 GLU A C 1
ATOM 1680 O O . GLU A 1 208 ? 47.290 -12.391 19.862 1.00 45.59 208 GLU A O 1
ATOM 1685 N N . GLY A 1 209 ? 46.779 -10.438 18.872 1.00 40.47 209 GLY A N 1
ATOM 1686 C CA . GLY A 1 209 ? 46.696 -10.947 17.512 1.00 40.47 209 GLY A CA 1
ATOM 1687 C C . GLY A 1 209 ? 46.702 -9.777 16.544 1.00 40.47 209 GLY A C 1
ATOM 1688 O O . GLY A 1 209 ? 45.653 -9.208 16.254 1.00 40.47 209 GLY A O 1
ATOM 1689 N N . ASP A 1 210 ? 47.903 -9.407 16.102 1.00 46.91 210 ASP A N 1
ATOM 1690 C CA . ASP A 1 210 ? 48.146 -8.466 15.013 1.00 46.91 210 ASP A CA 1
ATOM 1691 C C . ASP A 1 210 ? 47.489 -8.977 13.725 1.00 46.91 210 ASP A C 1
ATOM 1693 O O . ASP A 1 210 ? 47.833 -10.037 13.202 1.00 46.91 210 ASP A O 1
ATOM 1697 N N . GLY A 1 211 ? 46.543 -8.198 13.209 1.00 38.84 211 GLY A N 1
ATOM 1698 C CA . GLY A 1 211 ? 45.850 -8.448 11.951 1.00 38.84 211 GLY A CA 1
ATOM 1699 C C . GLY A 1 211 ? 45.405 -7.123 11.352 1.00 38.84 211 GLY A C 1
ATOM 1700 O O . GLY A 1 211 ? 44.358 -6.583 11.703 1.00 38.84 211 GLY A O 1
ATOM 1701 N N . ALA A 1 212 ? 46.249 -6.564 10.488 1.00 52.84 212 ALA A N 1
ATOM 1702 C CA . ALA A 1 212 ? 45.985 -5.338 9.755 1.00 52.84 212 ALA A CA 1
ATOM 1703 C C . ALA A 1 212 ? 44.941 -5.595 8.659 1.00 52.84 212 ALA A C 1
ATOM 1705 O O . ALA A 1 212 ? 45.300 -5.947 7.539 1.00 52.84 212 ALA A O 1
ATOM 1706 N N . ASP A 1 213 ? 43.662 -5.378 8.979 1.00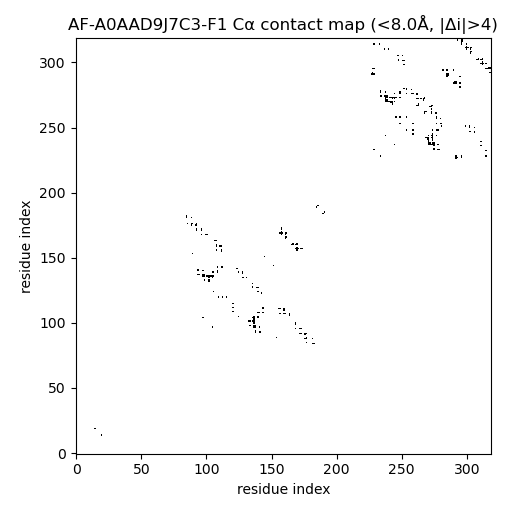 41.88 213 ASP A N 1
ATOM 1707 C CA . ASP A 1 213 ? 42.581 -5.407 7.996 1.00 41.88 213 ASP A CA 1
ATOM 1708 C C . ASP A 1 213 ? 42.047 -4.014 7.642 1.00 41.88 213 ASP A C 1
ATOM 1710 O O . ASP A 1 213 ? 41.776 -3.130 8.462 1.00 41.88 213 ASP A O 1
ATOM 1714 N N . LYS A 1 214 ? 41.944 -3.847 6.330 1.00 46.69 214 LYS A N 1
ATOM 1715 C CA . LYS A 1 214 ? 41.714 -2.637 5.554 1.00 46.69 214 LYS A CA 1
ATOM 1716 C C . LYS A 1 214 ? 40.266 -2.169 5.744 1.00 46.69 214 LYS A C 1
ATOM 1718 O O . LYS A 1 214 ? 39.345 -2.712 5.145 1.00 46.69 214 LYS A O 1
ATOM 1723 N N . LYS A 1 215 ? 40.062 -1.132 6.564 1.00 37.28 215 LYS A N 1
ATOM 1724 C CA . LYS A 1 215 ? 38.773 -0.434 6.716 1.00 37.28 215 LYS A CA 1
ATOM 1725 C C . LYS A 1 215 ? 38.354 0.221 5.395 1.00 37.28 215 LYS A C 1
ATOM 1727 O O . LYS A 1 215 ? 38.780 1.330 5.078 1.00 37.28 215 LYS A O 1
ATOM 1732 N N . THR A 1 216 ? 37.486 -0.441 4.641 1.00 41.88 216 THR A N 1
ATOM 1733 C CA . THR A 1 216 ? 36.663 0.204 3.614 1.00 41.88 216 THR A CA 1
ATOM 1734 C C . THR A 1 216 ? 35.503 0.911 4.307 1.00 41.88 216 THR A C 1
ATOM 1736 O O . THR A 1 216 ? 34.631 0.266 4.888 1.00 41.88 216 THR A O 1
ATOM 1739 N N . ASN A 1 217 ? 35.517 2.244 4.287 1.00 38.62 217 ASN A N 1
ATOM 1740 C CA . ASN A 1 217 ? 34.396 3.052 4.758 1.00 38.62 217 ASN A CA 1
ATOM 1741 C C . ASN A 1 217 ? 33.151 2.749 3.903 1.00 38.62 217 ASN A C 1
ATOM 1743 O O . ASN A 1 217 ? 33.255 2.811 2.676 1.00 38.62 217 ASN A O 1
ATOM 1747 N N . PRO A 1 218 ? 31.981 2.464 4.502 1.00 38.91 218 PRO A N 1
ATOM 1748 C CA . PRO A 1 218 ? 30.735 2.440 3.751 1.00 38.91 218 PRO A CA 1
ATOM 1749 C C . PRO A 1 218 ? 30.431 3.853 3.222 1.00 38.91 218 PRO A C 1
ATOM 1751 O O . PRO A 1 218 ? 30.729 4.841 3.908 1.00 38.91 218 PRO A O 1
ATOM 1754 N N . PRO A 1 219 ? 29.866 3.981 2.008 1.00 39.81 219 PRO A N 1
ATOM 1755 C CA . PRO A 1 219 ? 29.476 5.274 1.470 1.00 39.81 219 PRO A CA 1
ATOM 1756 C C . PRO A 1 219 ? 28.457 5.917 2.414 1.00 39.81 219 PRO A C 1
ATOM 1758 O O . PRO A 1 219 ? 27.485 5.282 2.825 1.00 39.81 219 PRO A O 1
ATOM 1761 N N . LYS A 1 220 ? 28.711 7.176 2.790 1.00 39.16 220 LYS A N 1
ATOM 1762 C CA . LYS A 1 220 ? 27.768 8.006 3.543 1.00 39.16 220 LYS A CA 1
ATOM 1763 C C . LYS A 1 220 ? 26.436 7.993 2.800 1.00 39.16 220 LYS A C 1
ATOM 1765 O O . LYS A 1 220 ? 26.363 8.499 1.682 1.00 39.16 220 LYS A O 1
ATOM 1770 N N . SER A 1 221 ? 25.417 7.409 3.425 1.00 37.72 221 SER A N 1
ATOM 1771 C CA . SER A 1 221 ? 24.038 7.492 2.970 1.00 37.72 221 SER A CA 1
ATOM 1772 C C . SER A 1 221 ? 23.689 8.961 2.765 1.00 37.72 221 SER A C 1
ATOM 1774 O O . SER A 1 221 ? 23.822 9.772 3.686 1.00 37.72 221 SER A O 1
ATOM 1776 N N . SER A 1 222 ? 23.292 9.290 1.542 1.00 39.53 222 SER A N 1
ATOM 1777 C CA . SER A 1 222 ? 22.644 10.545 1.191 1.00 39.53 222 SER A CA 1
ATOM 1778 C C . SER A 1 222 ? 21.594 10.876 2.247 1.00 39.53 222 SER A C 1
ATOM 1780 O O . SER A 1 222 ? 20.718 10.058 2.525 1.00 39.53 222 SER A O 1
ATOM 1782 N N . THR A 1 223 ? 21.710 12.054 2.853 1.00 40.25 223 THR A N 1
ATOM 1783 C CA . THR A 1 223 ? 20.668 12.632 3.704 1.00 40.25 223 THR A CA 1
ATOM 1784 C C . THR A 1 223 ? 19.313 12.494 3.007 1.00 40.25 223 THR A C 1
ATOM 1786 O O . THR A 1 223 ? 19.254 12.809 1.811 1.00 40.25 223 THR A O 1
ATOM 1789 N N . PRO A 1 224 ? 18.257 12.029 3.702 1.00 46.59 224 PRO A N 1
ATOM 1790 C CA . PRO A 1 224 ? 16.913 11.977 3.145 1.00 46.59 224 PRO A CA 1
ATOM 1791 C C . PRO A 1 224 ? 16.596 13.351 2.564 1.00 46.59 224 PRO A C 1
ATOM 1793 O O . PRO A 1 224 ? 16.640 14.351 3.281 1.00 46.59 224 PRO A O 1
ATOM 1796 N N . ARG A 1 225 ? 16.384 13.425 1.247 1.00 53.56 225 ARG A N 1
ATOM 1797 C CA . ARG A 1 225 ? 15.867 14.646 0.633 1.00 53.56 225 ARG A CA 1
ATOM 1798 C C . ARG A 1 225 ? 14.511 14.881 1.285 1.00 53.56 225 ARG A C 1
ATOM 1800 O O . ARG A 1 225 ? 13.622 14.049 1.157 1.00 53.56 225 ARG A O 1
ATOM 1807 N N . GLU A 1 226 ? 14.392 15.957 2.053 1.00 57.06 226 GLU A N 1
ATOM 1808 C CA . GLU A 1 226 ? 13.115 16.369 2.618 1.00 57.06 226 GLU A CA 1
ATOM 1809 C C . GLU A 1 226 ? 12.188 16.734 1.459 1.00 57.06 226 GLU A C 1
ATOM 1811 O O . GLU A 1 226 ? 12.304 17.807 0.865 1.00 57.06 226 GLU A O 1
ATOM 1816 N N . ASP A 1 227 ? 11.295 15.817 1.098 1.00 63.47 227 ASP A N 1
ATOM 1817 C CA . ASP A 1 227 ? 10.240 16.091 0.137 1.00 63.47 227 ASP A CA 1
ATOM 1818 C C . ASP A 1 227 ? 9.237 17.074 0.778 1.00 63.47 227 ASP A C 1
ATOM 1820 O O . ASP A 1 227 ? 8.546 16.735 1.743 1.00 63.47 227 ASP A O 1
ATOM 1824 N N . PRO A 1 228 ? 9.100 18.311 0.274 1.00 66.12 228 PRO A N 1
ATOM 1825 C CA . PRO A 1 228 ? 8.252 19.344 0.869 1.00 66.12 228 PRO A CA 1
ATOM 1826 C C . PRO A 1 228 ? 6.756 19.013 0.790 1.00 66.12 228 PRO A C 1
ATOM 1828 O O . PRO A 1 228 ? 5.963 19.533 1.591 1.00 66.12 228 PRO A O 1
ATOM 1831 N N . ILE A 1 229 ? 6.362 18.112 -0.118 1.00 85.56 229 ILE A N 1
ATOM 1832 C CA . ILE A 1 229 ? 5.010 17.551 -0.197 1.00 85.56 229 ILE A CA 1
ATOM 1833 C C . ILE A 1 229 ? 5.084 16.029 -0.052 1.00 85.56 229 ILE A C 1
ATOM 1835 O O . ILE A 1 229 ? 5.022 15.282 -1.026 1.00 85.56 229 ILE A O 1
ATOM 1839 N N . GLY A 1 230 ? 5.236 15.574 1.192 1.00 88.06 230 GLY A N 1
ATOM 1840 C CA . GLY A 1 230 ? 5.164 14.151 1.518 1.00 88.06 230 GLY A CA 1
ATOM 1841 C C . GLY A 1 230 ? 3.805 13.528 1.167 1.00 88.06 230 GLY A C 1
ATOM 1842 O O . GLY A 1 230 ? 2.783 14.222 1.101 1.00 88.06 230 GLY A O 1
ATOM 1843 N N . ASP A 1 231 ? 3.794 12.204 1.001 1.00 91.31 231 ASP A N 1
ATOM 1844 C CA . ASP A 1 231 ? 2.618 11.413 0.597 1.00 91.31 231 ASP A CA 1
ATOM 1845 C C . ASP A 1 231 ? 1.389 11.675 1.473 1.00 91.31 231 ASP A C 1
ATOM 1847 O O . ASP A 1 231 ? 0.265 11.744 0.981 1.00 91.31 231 ASP A O 1
ATOM 1851 N N . SER A 1 232 ? 1.595 11.906 2.771 1.00 87.75 232 SER A N 1
ATOM 1852 C CA . SER A 1 232 ? 0.518 12.213 3.717 1.00 87.75 232 SER A CA 1
ATOM 1853 C C . SER A 1 232 ? -0.258 13.483 3.350 1.00 87.75 232 SER A C 1
ATOM 1855 O O . SER A 1 232 ? -1.481 13.524 3.501 1.00 87.75 232 SER A O 1
ATOM 1857 N N . LYS A 1 233 ? 0.422 14.512 2.825 1.00 93.19 233 LYS A N 1
ATOM 1858 C CA . LYS A 1 233 ? -0.220 15.753 2.372 1.00 93.19 233 LYS A CA 1
ATOM 1859 C C . LYS A 1 233 ? -0.959 15.541 1.057 1.00 93.19 233 LYS A C 1
ATOM 1861 O O . LYS A 1 233 ? -2.100 15.980 0.950 1.00 93.19 233 LYS A O 1
ATOM 1866 N N . LEU A 1 234 ? -0.351 14.842 0.096 1.00 95.69 234 LEU A N 1
ATOM 1867 C CA . LEU A 1 234 ? -1.013 14.504 -1.171 1.00 95.69 234 LEU A CA 1
ATOM 1868 C C . LEU A 1 234 ? -2.280 13.683 -0.929 1.00 95.69 234 LEU A C 1
ATOM 1870 O O . LEU A 1 234 ? -3.323 13.972 -1.509 1.00 95.69 234 LEU A O 1
ATOM 1874 N N . LEU A 1 235 ? -2.219 12.717 -0.011 1.00 95.44 235 LEU A N 1
ATOM 1875 C CA . LEU A 1 235 ? -3.362 11.896 0.368 1.00 95.44 235 LEU A CA 1
ATOM 1876 C C . LEU A 1 235 ? -4.468 12.727 1.019 1.00 95.44 235 LEU A C 1
ATOM 1878 O O . LEU A 1 235 ? -5.643 12.514 0.731 1.00 95.44 235 LEU A O 1
ATOM 1882 N N . LYS A 1 236 ? -4.110 13.691 1.875 1.00 95.88 236 LYS A N 1
ATOM 1883 C CA . LYS A 1 236 ? -5.086 14.605 2.476 1.00 95.88 2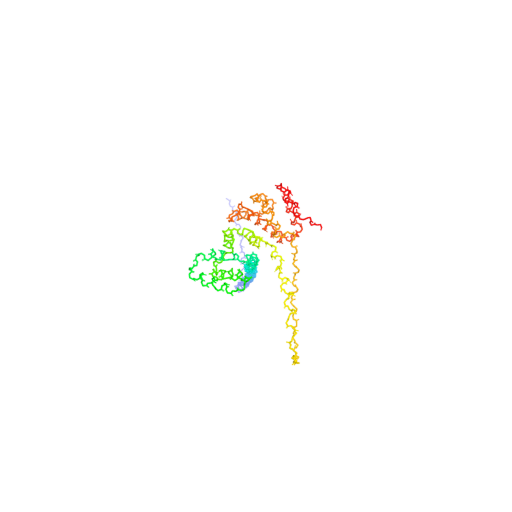36 LYS A CA 1
ATOM 1884 C C . LYS A 1 236 ? -5.762 15.474 1.414 1.00 95.88 236 LYS A C 1
ATOM 1886 O O . LYS A 1 236 ? -6.984 15.547 1.405 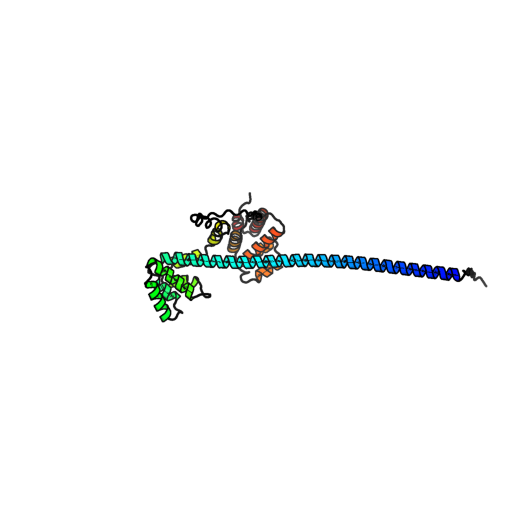1.00 95.88 236 LYS A O 1
ATOM 1891 N N . ILE A 1 237 ? -4.988 16.061 0.496 1.00 96.94 237 ILE A N 1
ATOM 1892 C CA . ILE A 1 237 ? -5.529 16.840 -0.628 1.00 96.94 237 ILE A CA 1
ATOM 1893 C C . ILE A 1 237 ? -6.479 15.966 -1.450 1.00 96.94 237 ILE A C 1
ATOM 1895 O O . ILE A 1 237 ? -7.603 16.379 -1.697 1.00 96.94 237 ILE A O 1
ATOM 1899 N N . ALA A 1 238 ? -6.071 14.746 -1.805 1.00 97.62 238 ALA A N 1
ATOM 1900 C CA . ALA A 1 238 ? -6.886 13.820 -2.586 1.00 97.62 238 ALA A CA 1
ATOM 1901 C C . ALA A 1 238 ? -8.208 13.450 -1.895 1.00 97.62 238 ALA A C 1
ATOM 1903 O O . ALA A 1 238 ? -9.253 13.422 -2.545 1.00 97.62 238 ALA A O 1
ATOM 1904 N N . LYS A 1 239 ? -8.180 13.191 -0.580 1.00 96.69 239 LYS A N 1
ATOM 1905 C CA . LYS A 1 239 ? -9.380 12.879 0.214 1.00 96.69 239 LYS A CA 1
ATOM 1906 C C . LYS A 1 239 ? -10.396 14.015 0.196 1.00 96.69 239 LYS A C 1
ATOM 1908 O O . LYS A 1 239 ? -11.577 13.749 0.000 1.00 96.69 239 LYS A O 1
ATOM 1913 N N . GLU A 1 240 ? -9.934 15.249 0.361 1.00 97.25 240 GLU A N 1
ATOM 1914 C CA . GLU A 1 240 ? -10.795 16.437 0.317 1.00 97.25 240 GLU A CA 1
ATOM 1915 C C . GLU A 1 240 ? -11.289 16.744 -1.103 1.00 97.25 240 GLU A C 1
ATOM 1917 O O . GLU A 1 240 ? -12.408 17.211 -1.297 1.00 97.25 240 GLU A O 1
ATOM 1922 N N . LEU A 1 241 ? -10.469 16.449 -2.115 1.00 96.62 241 LEU A N 1
ATOM 1923 C CA . LEU A 1 241 ? -10.852 16.593 -3.516 1.00 96.62 241 LEU A CA 1
ATOM 1924 C C . LEU A 1 241 ? -11.967 15.609 -3.913 1.00 96.62 241 LEU A C 1
ATOM 1926 O O . LEU A 1 241 ? -12.809 15.919 -4.758 1.00 96.62 241 LEU A O 1
ATOM 1930 N N . GLY A 1 242 ? -11.962 14.414 -3.315 1.00 95.19 242 GLY A N 1
ATOM 1931 C CA . GLY A 1 242 ? -12.968 13.382 -3.528 1.00 95.19 242 GLY A CA 1
ATOM 1932 C C . GLY A 1 242 ? -13.033 12.924 -4.985 1.00 95.19 242 GLY A C 1
ATOM 1933 O O . GLY A 1 242 ? -12.065 12.386 -5.519 1.00 95.19 242 GLY A O 1
ATOM 1934 N N . LYS A 1 243 ? -14.198 13.108 -5.618 1.00 95.81 243 LYS A N 1
ATOM 1935 C CA . LYS A 1 243 ? -14.444 12.718 -7.019 1.00 95.81 243 LYS A CA 1
ATOM 1936 C C . LYS A 1 243 ? -14.026 13.789 -8.033 1.00 95.81 243 LYS A C 1
ATOM 1938 O O . LYS A 1 243 ? -13.934 13.499 -9.221 1.00 95.81 243 LYS A O 1
ATOM 1943 N N . ASP A 1 244 ? -13.732 15.005 -7.576 1.00 95.94 244 ASP A N 1
ATOM 1944 C CA . ASP A 1 244 ? -13.489 16.169 -8.437 1.00 95.94 244 ASP A CA 1
ATOM 1945 C C . ASP A 1 244 ? -12.013 16.290 -8.854 1.00 95.94 244 ASP A C 1
ATOM 1947 O O . ASP A 1 244 ? -11.454 17.385 -8.928 1.00 95.94 244 ASP A O 1
ATOM 1951 N N . TRP A 1 245 ? -11.348 15.159 -9.103 1.00 97.25 245 TRP A N 1
ATOM 1952 C CA . TRP A 1 245 ? -9.923 15.119 -9.444 1.00 97.25 245 TRP A CA 1
ATOM 1953 C C . TRP A 1 245 ? -9.617 15.299 -10.919 1.00 97.25 245 TRP A C 1
ATOM 1955 O O . TRP A 1 245 ? -8.504 15.697 -11.257 1.00 97.25 245 TRP A O 1
ATOM 1965 N N . LEU A 1 246 ? -10.598 15.091 -11.794 1.00 97.94 246 LEU A N 1
ATOM 1966 C CA . LEU A 1 246 ? -10.397 15.227 -13.231 1.00 97.94 246 LEU A CA 1
ATOM 1967 C C . LEU A 1 246 ? -9.964 16.654 -13.642 1.00 97.94 246 LEU A C 1
ATOM 1969 O O . LEU A 1 246 ? -8.936 16.774 -14.309 1.00 97.94 246 LEU A O 1
ATOM 1973 N N . PRO A 1 247 ? -10.611 17.746 -13.169 1.00 98.12 247 PRO A N 1
ATOM 1974 C CA . PRO A 1 247 ? -10.163 19.107 -13.486 1.00 98.12 247 PRO A CA 1
ATOM 1975 C C . PRO A 1 247 ? -8.761 19.424 -12.949 1.00 98.12 247 PRO A C 1
ATOM 1977 O O . PRO A 1 247 ? -8.036 20.230 -13.529 1.00 98.12 247 PRO A O 1
ATOM 1980 N N . LEU A 1 248 ? -8.370 18.798 -11.831 1.00 97.88 248 LEU A N 1
ATOM 1981 C CA . LEU A 1 248 ? -7.029 18.935 -11.267 1.00 97.88 248 LEU A CA 1
ATOM 1982 C C . LEU A 1 248 ? -5.989 18.271 -12.177 1.00 97.88 248 LEU A C 1
ATOM 1984 O O . LEU A 1 248 ? -4.978 18.896 -12.487 1.00 97.88 248 LEU A O 1
ATOM 1988 N N . ALA A 1 249 ? -6.243 17.041 -12.625 1.00 97.75 249 ALA A N 1
ATOM 1989 C CA . ALA A 1 249 ? -5.354 16.301 -13.519 1.00 97.75 249 ALA A CA 1
ATOM 1990 C C . ALA A 1 249 ? -5.128 17.037 -14.853 1.00 97.75 249 ALA A C 1
ATOM 1992 O O . ALA A 1 249 ? -3.985 17.197 -15.286 1.00 97.75 249 ALA A O 1
ATOM 1993 N N . GLU A 1 250 ? -6.202 17.564 -15.449 1.00 98.00 250 GLU A N 1
ATOM 1994 C CA . GLU A 1 250 ? -6.143 18.379 -16.670 1.00 98.00 250 GLU A CA 1
ATOM 1995 C C . GLU A 1 250 ? -5.335 19.667 -16.455 1.00 98.00 250 GLU A C 1
ATOM 1997 O O . GLU A 1 250 ? -4.477 20.027 -17.264 1.00 98.00 250 GLU A O 1
ATOM 2002 N N . ALA A 1 251 ? -5.555 20.357 -15.333 1.00 97.75 251 ALA A N 1
ATOM 2003 C CA . ALA A 1 251 ? -4.854 21.599 -15.028 1.00 97.75 251 ALA A CA 1
ATOM 2004 C C . ALA A 1 251 ? -3.367 21.393 -14.673 1.00 97.75 251 ALA A C 1
ATOM 2006 O O . ALA A 1 251 ? -2.559 22.299 -14.906 1.00 97.75 251 ALA A O 1
ATOM 2007 N N . LEU A 1 252 ? -2.999 20.211 -14.164 1.00 97.19 252 LEU A N 1
ATOM 2008 C CA . LEU A 1 252 ? -1.612 19.765 -13.974 1.00 97.19 252 LEU A CA 1
ATOM 2009 C C . LEU A 1 252 ? -0.950 19.286 -15.275 1.00 97.19 252 LEU A C 1
ATOM 2011 O O . LEU A 1 252 ? 0.250 19.017 -15.270 1.00 97.19 252 LEU A O 1
ATOM 2015 N N . LYS A 1 253 ? -1.702 19.231 -16.385 1.00 97.38 253 LYS A N 1
ATOM 2016 C CA . LYS A 1 253 ? -1.241 18.774 -17.703 1.00 97.38 253 LYS A CA 1
ATOM 2017 C C . LYS A 1 253 ? -0.706 17.338 -17.690 1.00 97.38 253 LYS A C 1
ATOM 2019 O O . LYS A 1 253 ? 0.294 17.051 -18.347 1.00 97.38 253 LYS A O 1
ATOM 2024 N N . LEU A 1 254 ? -1.359 16.451 -16.939 1.00 97.00 254 LEU A N 1
ATOM 2025 C CA . LEU A 1 254 ? -1.099 15.016 -17.055 1.00 97.00 254 LEU A CA 1
ATOM 2026 C C . LEU A 1 254 ? -1.464 14.522 -18.459 1.00 97.00 254 LEU A C 1
ATOM 2028 O O . LEU A 1 254 ? -2.312 15.117 -19.130 1.00 97.00 254 LEU A O 1
ATOM 2032 N N . SER A 1 255 ? -0.809 13.451 -18.908 1.00 97.38 255 SER A N 1
ATOM 2033 C CA . SER A 1 255 ? -1.111 12.871 -20.214 1.00 97.38 255 SER A CA 1
ATOM 2034 C C . SER A 1 255 ? -2.531 12.293 -20.236 1.00 97.38 255 SER A C 1
ATOM 2036 O O . SER A 1 255 ? -3.056 11.855 -19.211 1.00 97.38 255 SER A O 1
ATOM 2038 N N . GLU A 1 256 ? -3.171 12.282 -21.409 1.00 97.56 256 GLU A N 1
ATOM 2039 C CA . GLU A 1 256 ? -4.498 11.665 -21.559 1.00 97.56 256 GLU A CA 1
ATOM 2040 C C . GLU A 1 256 ? -4.468 10.166 -21.215 1.00 97.56 256 GLU A C 1
ATOM 2042 O O . GLU A 1 256 ? -5.435 9.647 -20.660 1.00 97.56 256 GLU A O 1
ATOM 2047 N N . GLU A 1 257 ? -3.342 9.496 -21.480 1.00 97.38 257 GLU A N 1
ATOM 2048 C CA . GLU A 1 257 ? -3.111 8.090 -21.141 1.00 97.38 257 GLU A CA 1
ATOM 2049 C C . GLU A 1 257 ? -3.134 7.865 -19.622 1.00 97.38 257 GLU A C 1
ATOM 2051 O O . GLU A 1 257 ? -3.891 7.021 -19.146 1.00 97.38 257 GLU A O 1
ATOM 2056 N N . ASP A 1 258 ? -2.411 8.683 -18.850 1.00 97.12 258 ASP A N 1
ATOM 2057 C CA . ASP A 1 258 ? -2.382 8.605 -17.380 1.00 97.12 258 ASP A CA 1
ATOM 2058 C C . ASP A 1 258 ? -3.760 8.866 -16.754 1.00 97.12 258 ASP A C 1
ATOM 2060 O O . ASP A 1 258 ? -4.157 8.241 -15.761 1.00 97.12 258 ASP A O 1
ATOM 2064 N N . ILE A 1 259 ? -4.504 9.818 -17.325 1.00 97.94 259 ILE A N 1
ATOM 2065 C CA . ILE A 1 259 ? -5.860 10.151 -16.880 1.00 97.94 259 ILE A CA 1
ATOM 2066 C C . ILE A 1 259 ? -6.793 8.960 -17.124 1.00 97.94 259 ILE A C 1
ATOM 2068 O O . ILE A 1 259 ? -7.585 8.613 -16.244 1.00 97.94 259 ILE A O 1
ATOM 2072 N N . GLU A 1 260 ? -6.703 8.320 -18.288 1.00 97.69 260 GLU A N 1
ATOM 2073 C CA . GLU A 1 260 ? -7.548 7.178 -18.635 1.00 97.69 260 GLU A CA 1
ATOM 2074 C C . GLU A 1 260 ? -7.174 5.913 -17.845 1.00 97.69 260 GLU A C 1
ATOM 2076 O O . GLU A 1 260 ? -8.058 5.211 -17.340 1.00 97.69 260 GLU A O 1
ATOM 2081 N N . GLU A 1 261 ? -5.881 5.664 -17.620 1.00 96.69 261 GLU A N 1
ATOM 2082 C CA . GLU A 1 261 ? -5.411 4.615 -16.706 1.00 96.69 261 GLU A CA 1
ATOM 2083 C C . GLU A 1 261 ? -5.993 4.827 -15.300 1.00 96.69 261 GLU A C 1
ATOM 2085 O O . GLU A 1 261 ? -6.533 3.906 -14.680 1.00 96.69 261 GLU A O 1
ATOM 2090 N N . THR A 1 262 ? -5.978 6.069 -14.811 1.00 96.69 262 THR A N 1
ATOM 2091 C CA . THR A 1 262 ? -6.509 6.392 -13.482 1.00 96.69 262 THR A CA 1
ATOM 2092 C C . THR A 1 262 ? -8.022 6.169 -13.393 1.00 96.69 262 THR A C 1
ATOM 2094 O O . THR A 1 262 ? -8.504 5.674 -12.372 1.00 96.69 262 THR A O 1
ATOM 2097 N N . LYS A 1 263 ? -8.788 6.468 -14.453 1.00 97.19 263 LYS A N 1
ATOM 2098 C CA . LYS A 1 263 ? -10.239 6.199 -14.494 1.00 97.19 263 LYS A CA 1
ATOM 2099 C C . LYS A 1 263 ? -10.571 4.710 -14.492 1.00 97.19 263 LYS A C 1
ATOM 2101 O O . LYS A 1 263 ? -11.581 4.317 -13.911 1.00 97.19 263 LYS A O 1
ATOM 2106 N N . THR A 1 264 ? -9.762 3.897 -15.168 1.00 96.06 264 THR A N 1
ATOM 2107 C CA . THR A 1 264 ? -10.007 2.452 -15.319 1.00 96.06 264 THR A CA 1
ATOM 2108 C C . THR A 1 264 ? -9.591 1.640 -14.089 1.00 96.06 264 THR A C 1
ATOM 2110 O O . THR A 1 264 ? -10.045 0.506 -13.914 1.00 96.06 264 THR A O 1
ATOM 2113 N N . MET A 1 265 ? -8.781 2.216 -13.197 1.00 92.56 265 MET A N 1
ATOM 2114 C CA . MET A 1 265 ? -8.373 1.597 -11.937 1.00 92.56 265 MET A CA 1
ATOM 2115 C C . MET A 1 265 ? -9.561 1.406 -10.966 1.00 92.56 265 MET A C 1
ATOM 2117 O O . MET A 1 265 ? -10.421 2.285 -10.852 1.00 92.56 265 MET A O 1
ATOM 2121 N N . PRO A 1 266 ? -9.613 0.305 -10.186 1.00 85.50 266 PRO A N 1
ATOM 2122 C CA . PRO A 1 266 ? -10.587 0.156 -9.105 1.00 85.50 266 PRO A CA 1
ATOM 2123 C C . PRO A 1 266 ? -10.504 1.318 -8.103 1.00 85.50 266 PRO A C 1
ATOM 2125 O O . PRO A 1 266 ? -9.470 1.533 -7.475 1.00 85.50 266 PRO A O 1
ATOM 2128 N N . GLY A 1 267 ? -11.599 2.066 -7.947 1.00 89.81 267 GLY A N 1
ATOM 2129 C CA . GLY A 1 267 ? -11.633 3.274 -7.116 1.00 89.81 267 GLY A CA 1
ATOM 2130 C C . GLY A 1 267 ? -11.127 4.541 -7.815 1.00 89.81 267 GLY A C 1
ATOM 2131 O O . GLY A 1 267 ? -10.956 5.563 -7.146 1.00 89.81 267 GLY A O 1
ATOM 2132 N N . GLY A 1 268 ? -10.927 4.505 -9.134 1.00 91.25 268 GLY A N 1
ATOM 2133 C CA . GLY A 1 268 ? -10.586 5.669 -9.953 1.00 91.25 268 GLY A CA 1
ATOM 2134 C C . GLY A 1 268 ? -11.603 6.805 -9.842 1.00 91.25 268 GLY A C 1
ATOM 2135 O O . GLY A 1 268 ? -11.228 7.967 -9.871 1.00 91.25 268 GLY A O 1
ATOM 2136 N N . ASP A 1 269 ? -12.880 6.513 -9.586 1.00 92.94 269 ASP A N 1
ATOM 2137 C CA . ASP A 1 269 ? -13.929 7.516 -9.347 1.00 92.94 269 ASP A CA 1
ATOM 2138 C C . ASP A 1 269 ? -13.940 8.092 -7.912 1.00 92.94 269 ASP A C 1
ATOM 2140 O O . ASP A 1 269 ? -14.869 8.807 -7.532 1.00 92.94 269 ASP A O 1
ATOM 2144 N N . SER A 1 270 ? -12.940 7.759 -7.094 1.00 96.00 270 SER A N 1
ATO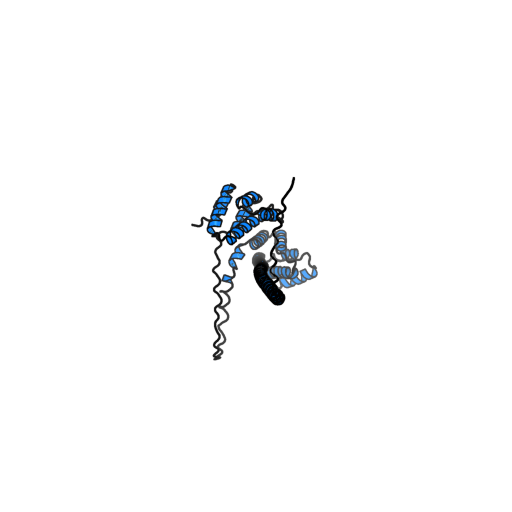M 2145 C CA . SER A 1 270 ? -12.814 8.171 -5.693 1.00 96.00 270 SER A CA 1
ATOM 2146 C C . SER A 1 270 ? -11.534 8.978 -5.446 1.00 96.00 270 SER A C 1
ATOM 2148 O O . SER A 1 270 ? -10.770 9.263 -6.368 1.00 96.00 270 SER A O 1
ATOM 2150 N N . TYR A 1 271 ? -11.247 9.285 -4.176 1.00 96.19 271 TYR A N 1
ATOM 2151 C CA . TYR A 1 271 ? -10.006 9.958 -3.783 1.00 96.19 271 TYR A CA 1
ATOM 2152 C C . TYR A 1 271 ? -8.733 9.198 -4.201 1.00 96.19 271 TYR A C 1
ATOM 2154 O O . TYR A 1 271 ? -7.674 9.810 -4.319 1.00 96.19 271 TYR A O 1
ATOM 2162 N N . HIS A 1 272 ? -8.812 7.882 -4.437 1.00 93.69 272 HIS A N 1
ATOM 2163 C CA . HIS A 1 272 ? -7.673 7.098 -4.924 1.00 93.69 272 HIS A CA 1
ATOM 2164 C C . HIS A 1 272 ? -7.215 7.572 -6.307 1.00 93.69 272 HIS A C 1
ATOM 2166 O O . HIS A 1 272 ? -6.010 7.667 -6.537 1.00 93.69 272 HIS A O 1
ATOM 2172 N N . GLY A 1 273 ? -8.155 7.942 -7.188 1.00 96.44 273 GLY A N 1
ATOM 2173 C CA . GLY A 1 273 ? -7.834 8.523 -8.491 1.00 96.44 273 GLY A CA 1
ATOM 2174 C C . GLY A 1 273 ? -7.104 9.858 -8.346 1.00 96.44 273 GLY A C 1
ATOM 2175 O O . GLY A 1 273 ? -6.018 10.044 -8.890 1.00 96.44 273 GLY A O 1
ATOM 2176 N N . GLY A 1 274 ? -7.621 10.747 -7.492 1.00 96.88 274 GLY A N 1
ATOM 2177 C CA . GLY A 1 274 ? -6.959 12.021 -7.195 1.00 96.88 274 GLY A CA 1
ATOM 2178 C C . GLY A 1 274 ? -5.562 11.858 -6.594 1.00 96.88 274 GLY A C 1
ATOM 2179 O O . GLY A 1 274 ? -4.644 12.589 -6.965 1.00 96.88 274 GLY A O 1
ATOM 2180 N N . PHE A 1 275 ? -5.371 10.869 -5.718 1.00 97.31 275 PHE A N 1
ATOM 2181 C CA . PHE A 1 275 ? -4.058 10.562 -5.154 1.00 97.31 275 PHE A CA 1
ATOM 2182 C C . PHE A 1 275 ? -3.084 10.059 -6.225 1.00 97.31 275 PHE A C 1
ATOM 2184 O O . PHE A 1 275 ? -1.950 10.532 -6.281 1.00 97.31 275 PHE A O 1
ATOM 2191 N N . LYS A 1 276 ? -3.531 9.163 -7.114 1.00 96.62 276 LYS A N 1
ATOM 2192 C CA . LYS A 1 276 ? -2.721 8.650 -8.226 1.00 96.62 276 LYS A CA 1
ATOM 2193 C C . LYS A 1 276 ? -2.300 9.767 -9.185 1.00 96.62 276 LYS A C 1
ATOM 2195 O O . LYS A 1 276 ? -1.118 9.848 -9.502 1.00 96.62 276 LYS A O 1
ATOM 2200 N N . CYS A 1 277 ? -3.204 10.669 -9.573 1.00 97.25 277 CYS A N 1
ATOM 2201 C CA . CYS A 1 277 ? -2.860 11.816 -10.423 1.00 97.25 277 CYS A CA 1
ATOM 2202 C C . CYS A 1 277 ? -1.831 12.746 -9.765 1.00 97.25 277 CYS A C 1
ATOM 2204 O O . CYS A 1 277 ? -0.856 13.145 -10.398 1.00 97.25 277 CYS A O 1
ATOM 2206 N N . LEU A 1 278 ? -2.020 13.073 -8.483 1.00 97.06 278 LEU A N 1
ATOM 2207 C CA . LEU A 1 278 ? -1.068 13.892 -7.727 1.00 97.06 278 LEU A CA 1
ATOM 2208 C C . LEU A 1 278 ? 0.315 13.236 -7.631 1.00 97.06 278 LEU A C 1
ATOM 2210 O O . LEU A 1 278 ? 1.329 13.926 -7.713 1.00 97.06 278 LEU A O 1
ATOM 2214 N N . PHE A 1 279 ? 0.350 11.915 -7.471 1.00 95.19 279 PHE A N 1
ATOM 2215 C CA . PHE A 1 279 ? 1.582 11.138 -7.439 1.00 95.19 279 PHE A CA 1
ATOM 2216 C C . PHE A 1 279 ? 2.299 11.166 -8.796 1.00 95.19 279 PHE A C 1
ATOM 2218 O O . PHE A 1 279 ? 3.466 11.538 -8.849 1.00 95.19 279 PHE A O 1
ATOM 2225 N N . LEU A 1 280 ? 1.588 10.884 -9.896 1.00 94.75 280 LEU A N 1
ATOM 2226 C CA . LEU A 1 280 ? 2.145 10.928 -11.256 1.00 94.75 280 LEU A CA 1
ATOM 2227 C C . LEU A 1 280 ? 2.689 12.318 -11.614 1.00 94.75 280 LEU A C 1
ATOM 2229 O O . LEU A 1 280 ? 3.781 12.445 -12.162 1.00 94.75 280 LEU A O 1
ATOM 2233 N N . TRP A 1 281 ? 1.963 13.380 -11.252 1.00 96.62 281 TRP A N 1
ATOM 2234 C CA . TRP A 1 281 ? 2.429 14.751 -11.466 1.00 96.62 281 TRP A CA 1
ATOM 2235 C C . TRP A 1 281 ? 3.697 15.066 -10.660 1.00 96.62 281 TRP A C 1
ATOM 2237 O O . TRP A 1 281 ? 4.592 15.757 -11.157 1.00 96.62 281 TRP A O 1
ATOM 2247 N N . ARG A 1 282 ? 3.798 14.566 -9.422 1.00 94.31 282 ARG A N 1
ATOM 2248 C CA . ARG A 1 282 ? 5.009 14.733 -8.613 1.00 94.31 282 ARG A CA 1
ATOM 2249 C C . ARG A 1 282 ? 6.192 14.030 -9.269 1.00 94.31 282 ARG A C 1
ATOM 2251 O O . ARG A 1 282 ? 7.250 14.647 -9.376 1.00 94.31 282 ARG A O 1
ATOM 2258 N N . ASP A 1 283 ? 6.011 12.791 -9.712 1.00 90.50 283 ASP A N 1
ATOM 2259 C CA . ASP A 1 283 ? 7.062 12.016 -10.374 1.00 90.50 283 ASP A CA 1
ATOM 2260 C C . ASP A 1 283 ? 7.543 12.734 -11.641 1.00 90.50 283 ASP A C 1
ATOM 2262 O O . ASP A 1 283 ? 8.741 12.967 -11.799 1.00 90.50 283 ASP A O 1
ATOM 2266 N N . TYR A 1 284 ? 6.612 13.241 -12.457 1.00 92.50 284 TYR A N 1
ATOM 2267 C CA . TYR A 1 284 ? 6.930 14.079 -13.614 1.00 92.50 284 TYR A CA 1
ATOM 2268 C C . TYR A 1 284 ? 7.768 15.310 -13.234 1.00 92.50 284 TYR A C 1
ATOM 2270 O O . TYR A 1 284 ? 8.732 15.658 -13.919 1.00 92.50 284 TYR A O 1
ATOM 2278 N N . CYS A 1 285 ? 7.441 15.991 -12.134 1.00 91.00 285 CYS A N 1
ATOM 2279 C CA . CYS A 1 285 ? 8.238 17.125 -11.674 1.00 91.00 285 CYS A CA 1
ATOM 2280 C C . CYS A 1 285 ? 9.668 16.720 -11.281 1.00 91.00 285 CYS A C 1
ATOM 2282 O O . CYS A 1 285 ? 10.612 17.442 -11.609 1.00 91.00 285 CYS A O 1
ATOM 2284 N N . VAL A 1 286 ? 9.824 15.580 -10.602 1.00 87.12 286 VAL A N 1
ATOM 2285 C CA . VAL A 1 286 ? 11.130 15.050 -10.179 1.00 87.12 286 VAL A CA 1
ATOM 2286 C C . VAL A 1 286 ? 11.982 14.669 -11.390 1.00 87.12 286 VAL A C 1
ATOM 2288 O O . VAL A 1 286 ? 13.152 15.048 -11.447 1.00 87.12 286 VAL A O 1
ATOM 2291 N N . GLU A 1 287 ? 11.398 13.992 -12.379 1.00 88.06 287 GLU A N 1
ATOM 2292 C CA . GLU A 1 287 ? 12.081 13.600 -13.620 1.00 88.06 287 GLU A CA 1
ATOM 2293 C C . GLU A 1 287 ? 12.559 14.810 -14.430 1.00 88.06 287 GLU A C 1
ATOM 2295 O O . GLU A 1 287 ? 13.654 14.800 -14.990 1.00 88.06 287 GLU A O 1
ATOM 2300 N N . ASN A 1 288 ? 11.782 15.896 -14.429 1.00 89.75 288 ASN A N 1
ATOM 2301 C CA . ASN A 1 288 ? 12.149 17.149 -15.091 1.00 89.75 288 ASN A CA 1
ATOM 2302 C C . ASN A 1 288 ? 13.081 18.041 -14.252 1.00 89.75 288 ASN A C 1
ATOM 2304 O O . ASN A 1 288 ? 13.344 19.185 -14.626 1.00 89.75 288 ASN A O 1
ATOM 2308 N N . GLY A 1 289 ? 13.571 17.551 -13.109 1.00 87.25 289 GLY A N 1
ATOM 2309 C CA . GLY A 1 289 ? 14.501 18.278 -12.249 1.00 87.25 289 GLY A CA 1
ATOM 2310 C C . GLY A 1 289 ? 13.910 19.532 -11.602 1.00 87.25 289 GLY A C 1
ATOM 2311 O O . GLY A 1 289 ? 14.675 20.384 -11.143 1.00 87.25 289 GLY A O 1
ATOM 2312 N N . LYS A 1 290 ? 12.576 19.667 -11.551 1.00 85.62 290 LYS A N 1
ATOM 2313 C CA . LYS A 1 290 ? 11.936 20.778 -10.843 1.00 85.62 290 LYS A CA 1
ATOM 2314 C C . LYS A 1 290 ? 12.239 20.662 -9.357 1.00 85.62 290 LYS A C 1
ATOM 2316 O O . LYS A 1 290 ? 12.114 19.591 -8.754 1.00 85.62 290 LYS A O 1
ATOM 2321 N N . LEU A 1 291 ? 12.641 21.780 -8.757 1.00 73.00 291 LEU A N 1
ATOM 2322 C CA . LEU A 1 291 ? 12.865 21.827 -7.321 1.00 73.00 291 LEU A CA 1
ATOM 2323 C C . LEU A 1 291 ? 11.536 21.626 -6.611 1.00 73.00 291 LEU A C 1
ATOM 2325 O O . LEU A 1 291 ? 10.489 22.129 -7.010 1.00 73.00 291 LEU A O 1
ATOM 2329 N N . THR A 1 292 ? 11.584 20.916 -5.502 1.00 77.94 292 THR A N 1
ATOM 2330 C CA . THR A 1 292 ? 10.378 20.481 -4.816 1.00 77.94 292 THR A CA 1
ATOM 2331 C C . THR A 1 292 ? 9.527 21.645 -4.260 1.00 77.94 292 THR A C 1
ATOM 2333 O O . THR A 1 292 ? 8.308 21.522 -4.129 1.00 77.94 292 THR A O 1
ATOM 2336 N N . ALA A 1 293 ? 10.139 22.809 -4.007 1.00 84.88 293 ALA A N 1
ATOM 2337 C CA . ALA A 1 293 ? 9.451 24.066 -3.690 1.00 84.88 293 ALA A CA 1
ATOM 2338 C C . ALA A 1 293 ? 8.642 24.630 -4.878 1.00 84.88 293 ALA A C 1
ATOM 2340 O O . ALA A 1 293 ? 7.523 25.122 -4.707 1.00 84.88 293 ALA A O 1
ATOM 2341 N N . GLU A 1 294 ? 9.170 24.514 -6.098 1.00 88.56 294 GLU A N 1
ATOM 2342 C CA . GLU A 1 294 ? 8.490 24.955 -7.322 1.00 88.56 294 GLU A CA 1
ATOM 2343 C C . GLU A 1 294 ? 7.246 24.100 -7.570 1.00 88.56 294 GLU A C 1
ATOM 2345 O O . GLU A 1 294 ? 6.178 24.637 -7.856 1.00 88.56 294 GLU A O 1
ATOM 2350 N N . CYS A 1 295 ? 7.335 22.791 -7.317 1.00 91.25 295 CYS A N 1
ATOM 2351 C CA . CYS A 1 295 ? 6.185 21.889 -7.379 1.00 91.25 295 CYS A CA 1
ATOM 2352 C C . CYS A 1 295 ? 5.063 22.355 -6.437 1.00 91.25 295 CYS A C 1
ATOM 2354 O O . CYS A 1 295 ? 3.902 22.439 -6.833 1.00 91.25 295 CYS A O 1
ATOM 2356 N N . GLY A 1 296 ? 5.396 22.725 -5.195 1.00 92.75 296 GLY A N 1
ATOM 2357 C CA . GLY A 1 296 ? 4.412 23.228 -4.227 1.00 92.75 296 GLY A CA 1
ATOM 2358 C C . GLY A 1 296 ? 3.706 24.502 -4.678 1.00 92.75 296 GLY A C 1
ATOM 2359 O O . GLY A 1 296 ? 2.486 24.621 -4.526 1.00 92.75 296 GLY A O 1
ATOM 2360 N N . THR A 1 297 ? 4.446 25.437 -5.271 1.00 94.31 297 THR A N 1
ATOM 2361 C CA . THR A 1 297 ? 3.861 26.680 -5.795 1.00 94.31 297 THR A CA 1
ATOM 2362 C C . THR A 1 297 ? 3.003 26.433 -7.039 1.00 94.31 297 THR A C 1
ATOM 2364 O O . THR A 1 297 ? 1.920 27.015 -7.150 1.00 94.31 297 THR A O 1
ATOM 2367 N N . GLU A 1 298 ? 3.413 25.521 -7.925 1.00 95.50 298 GLU A N 1
ATOM 2368 C CA . GLU A 1 298 ? 2.639 25.095 -9.095 1.00 95.50 298 GLU A CA 1
ATOM 2369 C C . GLU A 1 298 ? 1.323 24.419 -8.691 1.00 95.50 298 GLU A C 1
ATOM 2371 O O . GLU A 1 298 ? 0.256 24.866 -9.122 1.00 95.50 298 GLU A O 1
ATOM 2376 N N . LEU A 1 299 ? 1.370 23.425 -7.794 1.00 96.38 299 LEU A N 1
ATOM 2377 C CA . LEU A 1 299 ? 0.177 22.730 -7.301 1.00 96.38 299 LEU A CA 1
ATOM 2378 C C . LEU A 1 299 ? -0.801 23.696 -6.633 1.00 96.38 299 LEU A C 1
ATOM 2380 O O . LEU A 1 299 ? -2.001 23.649 -6.899 1.00 96.38 299 LEU A O 1
ATOM 2384 N N . ARG A 1 300 ? -0.301 24.632 -5.817 1.00 96.25 300 ARG A N 1
ATOM 2385 C CA . ARG A 1 300 ? -1.142 25.676 -5.221 1.00 96.25 300 ARG A CA 1
ATOM 2386 C C . ARG A 1 300 ? -1.793 26.558 -6.287 1.00 96.25 300 ARG A C 1
ATOM 2388 O O . ARG A 1 300 ? -2.979 26.873 -6.191 1.00 96.25 300 ARG A O 1
ATOM 2395 N N . GLY A 1 301 ? -1.025 26.971 -7.293 1.00 96.94 301 GLY A N 1
ATOM 2396 C CA . GLY A 1 301 ? -1.527 27.762 -8.413 1.00 96.94 301 GLY A CA 1
ATOM 2397 C C . GLY A 1 301 ? -2.645 27.043 -9.163 1.00 96.94 301 GLY A C 1
ATOM 2398 O O . GLY A 1 301 ? -3.656 27.660 -9.499 1.00 96.94 301 GLY A O 1
ATOM 2399 N N . VAL A 1 302 ? -2.498 25.736 -9.372 1.00 97.69 302 VAL A N 1
ATOM 2400 C CA . VAL A 1 302 ? -3.515 24.897 -10.007 1.00 97.69 302 VAL A CA 1
ATOM 2401 C C . VAL A 1 302 ? -4.757 24.740 -9.126 1.00 97.69 302 VAL A C 1
ATOM 2403 O O . VAL A 1 302 ? -5.860 24.986 -9.613 1.00 97.69 302 VAL A O 1
ATOM 2406 N N . LEU A 1 303 ? -4.604 24.435 -7.834 1.00 97.69 303 LEU A N 1
ATOM 2407 C CA . LEU A 1 303 ? -5.724 24.331 -6.886 1.00 97.69 303 LEU A CA 1
ATOM 2408 C C . LEU A 1 303 ? -6.548 25.629 -6.825 1.00 97.69 303 LEU A C 1
ATOM 2410 O O . LEU A 1 303 ? -7.777 25.598 -6.858 1.00 97.69 303 LEU A O 1
ATOM 2414 N N . ASN A 1 304 ? -5.882 26.786 -6.845 1.00 97.44 304 ASN A N 1
ATOM 2415 C CA . ASN A 1 304 ? -6.551 28.084 -6.921 1.00 97.44 304 ASN A CA 1
ATOM 2416 C C . ASN A 1 304 ? -7.318 28.291 -8.238 1.00 97.44 304 ASN A C 1
ATOM 2418 O O . ASN A 1 304 ? -8.409 28.863 -8.216 1.00 97.44 304 ASN A O 1
ATOM 2422 N N . LYS A 1 305 ? -6.776 27.829 -9.374 1.00 97.75 305 LYS A N 1
ATOM 2423 C CA . LYS A 1 305 ? -7.432 27.930 -10.691 1.00 97.75 305 LYS A CA 1
ATOM 2424 C C . LYS A 1 305 ? -8.699 27.084 -10.778 1.00 97.75 305 LYS A C 1
ATOM 2426 O O . LYS A 1 305 ? -9.675 27.545 -11.358 1.00 97.75 305 LYS A O 1
ATOM 2431 N N . ILE A 1 306 ? -8.703 25.896 -10.174 1.00 97.50 306 ILE A N 1
ATOM 2432 C CA . ILE A 1 306 ? -9.886 25.020 -10.133 1.00 97.50 306 ILE A CA 1
ATOM 2433 C C . ILE A 1 306 ? -10.889 25.409 -9.030 1.00 97.50 306 ILE A C 1
ATOM 2435 O O . ILE A 1 306 ? -11.873 24.709 -8.815 1.00 97.50 306 ILE A O 1
ATOM 2439 N N . GLY A 1 307 ? -10.653 26.515 -8.314 1.00 97.19 307 GLY A N 1
ATOM 2440 C CA . GLY A 1 307 ? -11.558 27.027 -7.281 1.00 97.19 307 GLY A CA 1
ATOM 2441 C C . GLY A 1 307 ? -11.445 26.351 -5.911 1.00 97.19 307 GLY A C 1
ATOM 2442 O O . GLY A 1 307 ? -12.301 26.592 -5.066 1.00 97.19 307 GLY A O 1
ATOM 2443 N N . ARG A 1 308 ? -10.399 25.551 -5.666 1.00 97.19 308 ARG A N 1
ATOM 2444 C CA . ARG A 1 308 ? -10.128 24.842 -4.399 1.00 97.19 308 ARG A CA 1
ATOM 2445 C C . ARG A 1 308 ? -9.115 25.596 -3.533 1.00 97.19 308 ARG A C 1
ATOM 2447 O O . ARG A 1 308 ? -8.013 25.110 -3.259 1.00 97.19 308 ARG A O 1
ATOM 2454 N N . LYS A 1 309 ? -9.452 26.829 -3.145 1.00 97.06 309 LYS A N 1
ATOM 2455 C CA . LYS A 1 309 ? -8.538 27.731 -2.410 1.00 97.06 309 LYS A CA 1
ATOM 2456 C C . LYS A 1 309 ? -8.183 27.189 -1.026 1.00 97.06 309 LYS A C 1
ATOM 2458 O O . LYS A 1 309 ? -7.034 27.277 -0.605 1.00 97.06 309 LYS A O 1
ATOM 2463 N N . GLU A 1 310 ? -9.151 26.562 -0.370 1.00 96.69 310 GLU A N 1
ATOM 2464 C CA . GLU A 1 310 ? -9.023 25.920 0.935 1.00 96.69 310 GLU A CA 1
ATOM 2465 C C . GLU A 1 310 ? -7.932 24.842 0.952 1.00 96.6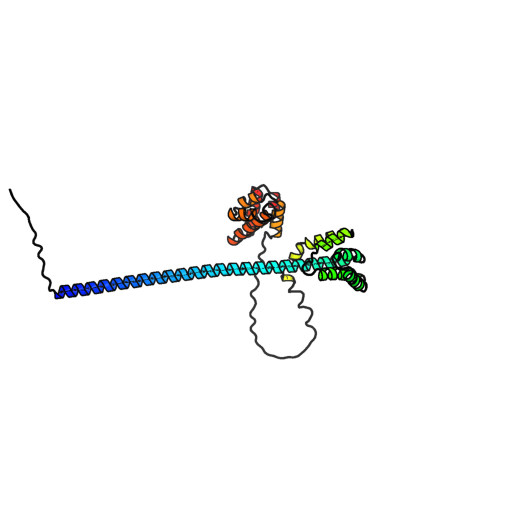9 310 GLU A C 1
ATOM 2467 O O . GLU A 1 310 ? -7.159 24.753 1.902 1.00 96.69 310 GLU A O 1
ATOM 2472 N N . LEU A 1 311 ? -7.791 24.073 -0.132 1.00 96.38 311 LEU A N 1
ATOM 2473 C CA . LEU A 1 311 ? -6.741 23.059 -0.251 1.00 96.38 311 LEU A CA 1
ATOM 2474 C C . LEU A 1 311 ? -5.386 23.681 -0.573 1.00 96.38 311 LEU A C 1
ATOM 2476 O O . LEU A 1 311 ? -4.356 23.212 -0.087 1.00 96.38 311 LEU A O 1
ATOM 2480 N N . ALA A 1 312 ? -5.384 24.767 -1.342 1.00 96.25 312 ALA A N 1
ATOM 2481 C CA . ALA A 1 312 ? -4.188 25.517 -1.699 1.00 96.25 312 ALA A CA 1
ATOM 2482 C C . ALA A 1 312 ? -3.474 26.089 -0.451 1.00 96.25 312 ALA A C 1
ATOM 2484 O O . ALA A 1 312 ? -2.240 26.110 -0.393 1.00 96.25 312 ALA A O 1
ATOM 2485 N N . GLU A 1 313 ? -4.243 26.499 0.563 1.00 95.31 313 GLU A N 1
ATOM 2486 C CA . GLU A 1 313 ? -3.745 27.002 1.853 1.00 95.31 313 GLU A CA 1
ATOM 2487 C C . GLU A 1 313 ? -3.088 25.916 2.721 1.00 95.31 313 GLU A C 1
ATOM 2489 O O . GLU A 1 313 ? -2.228 26.223 3.546 1.00 95.31 313 GLU A O 1
ATOM 2494 N N . THR A 1 314 ? -3.428 24.638 2.515 1.00 93.44 314 THR A N 1
ATOM 2495 C CA . THR A 1 314 ? -2.817 23.526 3.271 1.00 93.44 314 THR A CA 1
ATOM 2496 C C . THR A 1 314 ? -1.380 23.215 2.843 1.00 93.44 314 THR A C 1
ATOM 2498 O O . THR A 1 314 ? -0.642 22.537 3.566 1.00 93.44 314 THR A O 1
ATOM 2501 N N . ILE A 1 315 ? -0.960 23.713 1.678 1.00 92.31 315 ILE A N 1
ATOM 2502 C CA . ILE A 1 315 ? 0.399 23.552 1.160 1.00 92.31 315 ILE A CA 1
ATOM 2503 C C . ILE A 1 315 ? 1.266 24.658 1.780 1.00 92.31 315 ILE A C 1
ATOM 2505 O O . ILE A 1 315 ? 0.937 25.830 1.599 1.00 92.31 315 ILE A O 1
ATOM 2509 N N . PRO A 1 316 ? 2.373 24.352 2.484 1.00 86.00 316 PRO A N 1
ATOM 2510 C CA . PRO A 1 316 ? 3.207 25.371 3.122 1.00 86.00 316 PRO A CA 1
ATOM 2511 C C . PRO A 1 316 ? 3.856 26.309 2.097 1.00 86.00 316 PRO A C 1
ATOM 2513 O O . PRO A 1 316 ? 4.231 25.895 1.001 1.00 86.00 316 PRO A O 1
ATOM 2516 N N . ASN A 1 317 ? 3.993 27.590 2.446 1.00 81.19 317 ASN A N 1
ATOM 2517 C CA . ASN A 1 317 ? 4.832 28.524 1.696 1.00 81.19 317 ASN A CA 1
ATOM 2518 C C . ASN A 1 317 ? 6.290 28.102 1.872 1.00 81.19 317 ASN A C 1
ATOM 2520 O O . ASN A 1 317 ? 6.830 28.221 2.966 1.00 81.19 317 ASN A O 1
ATOM 2524 N N . SER A 1 318 ? 6.912 27.595 0.812 1.00 68.69 318 SER A N 1
ATOM 2525 C CA . SER A 1 318 ? 8.365 27.480 0.736 1.00 68.69 318 SER A CA 1
ATOM 2526 C C . SER A 1 318 ? 8.938 28.896 0.641 1.00 68.69 318 SER A C 1
ATOM 2528 O O . SER A 1 318 ? 8.927 29.495 -0.434 1.00 68.69 318 SER A O 1
ATOM 2530 N N . SER A 1 319 ? 9.301 29.451 1.797 1.00 53.28 319 SER A N 1
ATOM 2531 C CA . SER A 1 319 ? 10.029 30.714 1.963 1.00 53.28 319 SER A CA 1
ATOM 2532 C C . SER A 1 319 ? 11.529 30.501 1.870 1.00 53.28 319 SER A C 1
ATOM 2534 O O . SER A 1 319 ? 11.981 29.520 2.504 1.00 53.28 319 SER A O 1
#

Sequence (319 aa):
MSSEKDVKEDSRMDLDPEIEKQLREAAEREEQQISQEIKDKCQQEFNKRASLMAEQFLEQFNSQMSNVGDRYTHHTHEKITVRQTNVLRTNKAIRDVSRDLGDDWRPVFQHLMKDSPADKVKVEMARIERQKPFLQALKALNTWKDSMGDTFDIRQLVDALMTVERRDLAEKVLDILDDNQLDNLYTLENVGKGFAGGAAKQVAGKSEGDGADKKTNPPKSSTPREDPIGDSKLLKIAKELGKDWLPLAEALKLSEEDIEETKTMPGGDSYHGGFKCLFLWRDYCVENGKLTAECGTELRGVLNKIGRKELAETIPNSS

Solvent-accessible surface area (backbone atoms only — not comparable to full-atom values): 18682 Å² total; per-residue (Å²): 136,82,88,83,84,85,77,78,79,77,83,76,76,82,69,58,69,68,59,55,49,52,52,49,56,49,50,53,51,52,51,51,50,51,54,48,52,52,50,52,52,50,51,49,54,48,52,52,52,53,51,52,52,52,52,53,49,50,52,53,48,50,52,52,52,50,55,50,52,51,53,50,53,50,55,51,49,50,55,50,50,53,52,51,50,51,53,51,37,50,54,46,36,49,52,59,44,21,65,74,43,38,86,62,31,59,66,34,47,51,55,68,45,62,89,50,59,67,68,59,53,53,54,49,50,59,57,33,70,73,42,61,69,85,46,25,23,44,48,44,54,48,53,52,48,65,72,40,54,91,73,55,56,74,64,55,54,35,54,26,26,49,74,69,70,38,49,73,55,24,51,53,41,51,50,48,70,69,45,66,65,61,65,70,71,62,48,68,80,59,75,74,75,71,73,83,80,78,81,88,86,86,78,96,72,94,74,93,75,94,72,96,73,85,83,76,78,78,81,80,76,76,74,80,77,81,62,81,75,42,68,72,54,50,45,52,51,13,56,75,46,26,64,64,28,62,68,52,38,58,66,71,63,57,54,71,64,60,54,50,53,35,55,72,38,93,53,21,78,30,29,59,21,27,31,51,47,55,49,54,54,49,51,53,36,54,76,69,65,50,52,60,59,56,51,51,53,49,53,29,53,42,31,46,72,76,68,39,49,78,61,29,68,73,54,76,82,80,124

pLDDT: mean 83.97, std 19.37, range [37.28, 98.5]

Mean predicted aligned error: 16.64 Å

Foldseek 3Di:
DDDDDDDDPPPPDPDDVVVVVVVVVVVVVVVVVVVVVVVVVVVVVVVVVVVVVVVVVVVVVVVVVVVVVVVVVVVVVVVVVVVVLQVVLLLVLLVVLLQVCQQVLLQLLCQLCVVPDPVVSVVQLVVLVPDDRSCSNSSSSVVSQVVCVPVDDCVSSLVSCVVSVVNVSSVVSVCSNPPPCSVVVPPPPPVPPPPPPPPPPDDPDDDDDDDDDDDDDDPPPDDPPPQLCDLVLQLVLLQVCWQVQLLLLVLLVPDPVQLVVLCPDDQSSTSSVNSSSLVVSVVVCVVVVNDSLVVLVSSLVSCVVVVNNVSSVSRDNPD

Radius of gyration: 39.96 Å; Cα contacts (8 Å, |Δi|>4): 191; chains: 1; bounding box: 71×60×146 Å

InterPro domains:
  IPR000488 Death domain [PF00531] (95-176)
  IPR000488 Death domain [PF00531] (234-315)
  IPR000488 Death domain [PS50017] (124-177)
  IPR000488 Death domain [PS50017] (230-319)
  IPR011029 Death-like domain superfamily [G3DSA:1.10.533.10] (75-181)
  IPR011029 Death-like domain superfamily [G3DSA:1.10.533.10] (220-319)
  IPR011029 Death-like domain superfamily [SSF47986] (88-180)
  IPR011029 Death-like domain superfamily [SSF47986] (228-315)
  IPR016729 FAS-associated death domain protein [PTHR15077] (13-180)

Nearest PDB structures (foldseek):
  6aci-assembly1_H  TM=7.540E-01  e=4.029E-02  Homo sapiens
  1ddf-assembly1_A  TM=6.736E-01  e=8.528E-01  Homo sapiens
  5i7d-assembly1_A  TM=1.630E-01  e=1.512E+00  Homo sapiens

Secondary structure (DSSP, 8-state):
----------------HHHHHHHHHHHHHHHHHHHHHHHHHHHHHHHHHHHHHHHHHHHHHHHHHHHHHHHHHHHHHHHHHHHHHHHHHHHHHHHHHHHHHGGGHHHHHHHHTTTS-HHHHHHHHHHHHTS-HHHHHHHHHHHHHHHHGGG--THHHHHHHHHTT-HHHHHHHHHHHH-TTHHHH-SGGGTSSSSTTSS-SS--------------PPP--------SS-HHHHHHHHHHHTTTTHHHHHHTT--HHHHHHHHHSTTTTSHHHHHHHHHHHHHHHHHTT--HHHHHHHHHHHHHHTT-HHHHHTS----